Protein AF-A0A914M2Z8-F1 (afdb_monomer)

Structure (mmCIF, N/CA/C/O backbone):
data_AF-A0A914M2Z8-F1
#
_entry.id   AF-A0A914M2Z8-F1
#
loop_
_atom_site.group_PDB
_atom_site.id
_atom_site.type_symbol
_atom_site.label_atom_id
_atom_site.label_alt_id
_atom_site.label_comp_id
_atom_site.label_asym_id
_atom_site.label_entity_id
_atom_site.label_seq_id
_atom_site.pdbx_PDB_ins_code
_atom_site.Cartn_x
_atom_site.Cartn_y
_atom_site.Cartn_z
_atom_site.occupancy
_atom_site.B_iso_or_equiv
_atom_site.auth_seq_id
_atom_site.auth_comp_id
_atom_site.auth_asym_id
_atom_site.auth_atom_id
_atom_site.pdbx_PDB_model_num
ATOM 1 N N . MET A 1 1 ? -11.629 36.322 11.957 1.00 34.53 1 MET A N 1
ATOM 2 C CA . MET A 1 1 ? -11.377 34.926 12.366 1.00 34.53 1 MET A CA 1
ATOM 3 C C . MET A 1 1 ? -12.539 34.092 11.867 1.00 34.53 1 MET A C 1
ATOM 5 O O . MET A 1 1 ? -13.617 34.189 12.433 1.00 34.53 1 MET A O 1
ATOM 9 N N . LEU A 1 2 ? -12.360 33.371 10.762 1.00 30.42 2 LEU A N 1
ATOM 10 C CA . LEU A 1 2 ? -13.307 32.339 10.3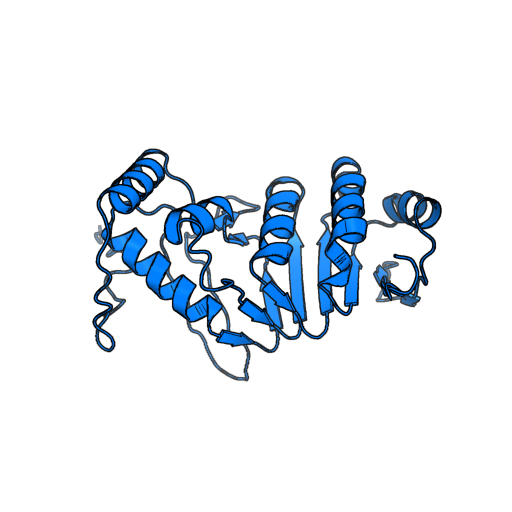40 1.00 30.42 2 LEU A CA 1
ATOM 11 C C . LEU A 1 2 ? -12.861 31.055 11.035 1.00 30.42 2 LEU A C 1
ATOM 13 O O . LEU A 1 2 ? -11.739 30.605 10.814 1.00 30.42 2 LEU A O 1
ATOM 17 N N . VAL A 1 3 ? -13.698 30.527 11.925 1.00 37.56 3 VAL A N 1
ATOM 18 C CA . VAL A 1 3 ? -13.522 29.183 12.480 1.00 37.56 3 VAL A CA 1
ATOM 19 C C . VAL A 1 3 ? -13.579 28.232 11.286 1.00 37.56 3 VAL A C 1
ATOM 21 O O . VAL A 1 3 ? -14.583 28.185 10.578 1.00 37.56 3 VAL A O 1
ATOM 24 N N . GLY A 1 4 ? -12.449 27.597 10.977 1.00 38.50 4 GLY A N 1
ATOM 25 C CA . GLY A 1 4 ? -12.308 26.741 9.808 1.00 38.50 4 GLY A CA 1
ATOM 26 C C . GLY A 1 4 ? -13.135 25.478 9.985 1.00 38.50 4 GLY A C 1
ATOM 27 O O . GLY A 1 4 ? -12.717 24.585 10.713 1.00 38.50 4 GLY A O 1
ATOM 28 N N . LEU A 1 5 ? -14.291 25.423 9.323 1.00 37.88 5 LEU A N 1
ATOM 29 C CA . LEU A 1 5 ? -15.071 24.197 9.156 1.00 37.88 5 LEU A CA 1
ATOM 30 C C . LEU A 1 5 ? -14.155 23.113 8.576 1.00 37.88 5 LEU A C 1
ATOM 32 O O . LEU A 1 5 ? -13.429 23.352 7.599 1.00 37.88 5 LEU A O 1
ATOM 36 N N . HIS A 1 6 ? -14.126 21.947 9.217 1.00 48.69 6 HIS A N 1
ATOM 37 C CA . HIS A 1 6 ? -13.235 20.875 8.802 1.00 48.69 6 HIS A CA 1
ATOM 38 C C . HIS A 1 6 ? -13.723 20.271 7.470 1.00 48.69 6 HIS A C 1
ATOM 40 O O . HIS A 1 6 ? -14.924 20.089 7.278 1.00 48.69 6 HIS A O 1
ATOM 46 N N . PRO A 1 7 ? -12.828 19.918 6.524 1.00 45.38 7 PRO A N 1
ATOM 47 C CA . PRO A 1 7 ? -13.226 19.537 5.164 1.00 45.38 7 PRO A CA 1
ATOM 48 C C . PRO A 1 7 ? -14.154 18.318 5.047 1.00 45.38 7 PRO A C 1
ATOM 50 O O . PRO A 1 7 ? -14.731 18.106 3.982 1.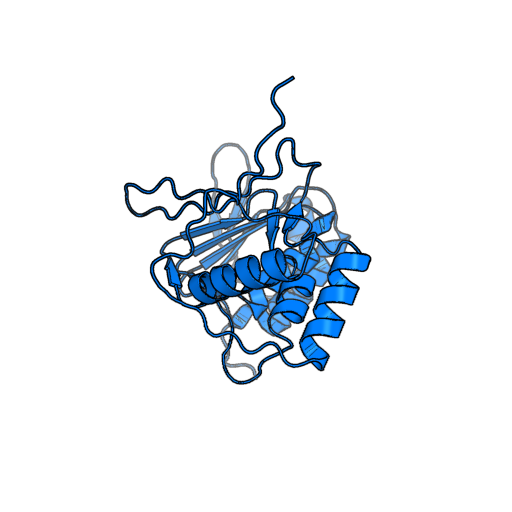00 45.38 7 PRO A O 1
ATOM 53 N N . TYR A 1 8 ? -14.270 17.517 6.107 1.00 51.12 8 TYR A N 1
ATOM 54 C CA . TYR A 1 8 ? -15.105 16.320 6.175 1.00 51.12 8 TYR A CA 1
ATOM 55 C C . TYR A 1 8 ? -16.565 16.593 6.555 1.00 51.12 8 TYR A C 1
ATOM 57 O O . TYR A 1 8 ? -17.398 15.716 6.358 1.00 51.12 8 TYR A O 1
ATOM 65 N N . GLU A 1 9 ? -16.906 17.795 7.031 1.00 48.59 9 GLU A N 1
ATOM 66 C CA . GLU A 1 9 ? -18.295 18.176 7.349 1.00 48.59 9 GLU A CA 1
ATOM 67 C C . GLU A 1 9 ? -19.198 18.242 6.103 1.00 48.59 9 GLU A C 1
ATOM 69 O O . GLU A 1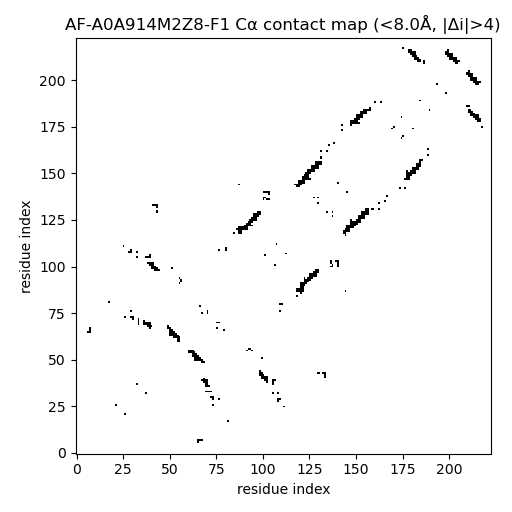 9 ? -20.416 18.253 6.221 1.00 48.59 9 GLU A O 1
ATOM 74 N N . PHE A 1 10 ? -18.605 18.235 4.904 1.00 47.59 10 PHE A N 1
ATOM 75 C CA . PHE A 1 10 ? -19.309 18.221 3.617 1.00 47.59 10 PHE A CA 1
ATOM 76 C C . PHE A 1 10 ? -19.427 16.823 2.994 1.00 47.59 10 PHE A C 1
ATOM 78 O O . PHE A 1 10 ? -19.923 16.690 1.876 1.00 47.59 10 PHE A O 1
ATOM 85 N N . ILE A 1 11 ? -18.926 15.778 3.661 1.00 50.44 11 ILE A N 1
ATOM 86 C CA . ILE A 1 11 ? -19.122 14.402 3.203 1.00 50.44 11 ILE A CA 1
ATOM 87 C C . ILE A 1 11 ? -20.475 13.954 3.748 1.00 50.44 11 ILE A C 1
ATOM 89 O O . ILE A 1 11 ? -20.545 13.390 4.835 1.00 50.44 11 ILE A O 1
ATOM 93 N N . GLU A 1 12 ? -21.545 14.219 3.000 1.00 45.88 12 GLU A N 1
ATOM 94 C CA . GLU A 1 12 ? -22.848 13.605 3.250 1.00 45.88 12 GLU A CA 1
ATOM 95 C C . GLU A 1 12 ? -22.706 12.081 3.087 1.00 45.88 12 GLU A C 1
ATOM 97 O O . GLU A 1 12 ? -22.434 11.599 1.982 1.00 45.88 12 GLU A O 1
ATOM 102 N N . PRO A 1 13 ? -22.901 11.272 4.145 1.00 50.72 13 PRO A N 1
ATOM 103 C CA . PRO A 1 13 ? -22.935 9.812 4.026 1.00 50.72 13 PRO A CA 1
ATOM 104 C C . PRO A 1 13 ? -24.183 9.304 3.265 1.00 50.72 13 PRO A C 1
ATOM 106 O O . PRO A 1 13 ? -24.445 8.102 3.231 1.00 50.72 13 PRO A O 1
ATOM 109 N N . GLU A 1 14 ? -24.971 10.201 2.661 1.00 43.81 14 GLU A N 1
ATOM 110 C CA . GLU A 1 14 ? -26.402 10.067 2.355 1.00 43.81 14 GLU A CA 1
ATOM 111 C C . GLU A 1 14 ? -26.789 9.146 1.179 1.00 43.81 14 GLU A C 1
ATOM 113 O O . GLU A 1 14 ? -27.829 9.325 0.559 1.00 43.81 14 GLU A O 1
ATOM 118 N N . SER A 1 15 ? -26.041 8.088 0.863 1.00 43.62 15 SER A N 1
ATOM 119 C CA . SER A 1 15 ? -26.586 7.057 -0.056 1.00 43.62 15 SER A CA 1
ATOM 120 C C . SER A 1 15 ? -26.280 5.611 0.304 1.00 43.62 15 SER A C 1
ATOM 122 O O . SER A 1 15 ? -26.678 4.696 -0.413 1.00 43.62 15 SER A O 1
ATOM 124 N N . GLY A 1 16 ? -25.645 5.372 1.447 1.00 46.12 16 GLY A N 1
ATOM 125 C CA . GLY A 1 16 ? -25.500 4.027 1.978 1.00 46.12 16 GLY A CA 1
ATOM 126 C C . GLY A 1 16 ? -25.293 4.117 3.470 1.00 46.12 16 GLY A C 1
ATOM 127 O O . GLY A 1 16 ? -24.219 4.511 3.916 1.00 46.12 16 GLY A O 1
ATOM 128 N N . ILE A 1 17 ? -26.322 3.768 4.237 1.00 47.91 17 ILE A N 1
ATOM 129 C CA . ILE A 1 17 ? -26.176 3.497 5.663 1.00 47.91 17 ILE A CA 1
ATOM 130 C C . ILE A 1 17 ? -25.244 2.284 5.744 1.00 47.91 17 ILE A C 1
ATOM 132 O O . ILE A 1 17 ? -25.671 1.145 5.575 1.00 47.91 17 ILE A O 1
ATOM 136 N N . PHE A 1 18 ? -23.943 2.528 5.900 1.00 57.28 18 PHE A N 1
ATOM 137 C CA . PHE A 1 18 ? -22.999 1.476 6.238 1.00 57.28 18 PHE A CA 1
ATOM 138 C C . PHE A 1 18 ? -23.297 1.088 7.684 1.00 57.28 18 PHE A C 1
ATOM 140 O O . PHE A 1 18 ? -22.791 1.708 8.618 1.00 57.28 18 PHE A O 1
ATOM 147 N N . GLU A 1 19 ? -24.159 0.089 7.877 1.00 58.38 19 GLU A N 1
ATOM 148 C CA . GLU A 1 19 ? -24.357 -0.554 9.177 1.00 58.38 19 GLU A CA 1
ATOM 149 C C . GLU A 1 19 ? -23.113 -1.383 9.514 1.00 58.38 19 GLU A C 1
ATOM 151 O O . GLU A 1 19 ? -23.075 -2.607 9.407 1.00 58.38 19 GLU A O 1
ATOM 156 N N . PHE A 1 20 ? -22.039 -0.691 9.883 1.00 68.00 20 PHE A N 1
ATOM 157 C CA . PHE A 1 20 ? -20.819 -1.317 10.350 1.00 68.00 20 PHE A CA 1
ATOM 158 C C . PHE A 1 20 ? -20.909 -1.535 11.862 1.00 68.00 20 PHE A C 1
ATOM 160 O O . PHE A 1 20 ? -20.735 -0.607 12.655 1.00 68.00 20 PHE A O 1
ATOM 167 N N . THR A 1 21 ? -21.181 -2.774 12.275 1.00 76.25 21 THR A N 1
ATOM 168 C CA . THR A 1 21 ? -21.167 -3.135 13.699 1.00 76.25 21 THR A CA 1
ATOM 169 C C . THR A 1 21 ? -19.725 -3.312 14.166 1.00 76.25 21 THR A C 1
ATOM 171 O O . THR A 1 21 ? -19.095 -4.346 13.945 1.00 76.25 21 THR A O 1
ATOM 174 N N . LEU A 1 22 ? -19.188 -2.280 14.813 1.00 80.44 22 LEU A N 1
ATOM 175 C CA . LEU A 1 22 ? -17.839 -2.284 15.371 1.00 80.44 22 LEU A CA 1
ATOM 176 C C . LEU A 1 22 ? -17.803 -3.122 16.661 1.00 80.44 22 LEU A C 1
ATOM 178 O O . LEU A 1 22 ? -18.294 -2.690 17.702 1.00 80.44 22 LEU A O 1
ATOM 182 N N . VAL A 1 23 ? -17.198 -4.310 16.599 1.00 87.75 23 VAL A N 1
ATOM 183 C CA . VAL A 1 23 ? -16.963 -5.168 17.776 1.00 87.75 23 VAL A CA 1
ATOM 184 C C . VAL A 1 23 ? -15.975 -4.490 18.738 1.00 87.75 23 VAL A C 1
ATOM 186 O O . VAL A 1 23 ? -15.006 -3.867 18.296 1.00 87.75 23 VAL A O 1
ATOM 189 N N . ASP A 1 24 ? -16.168 -4.655 20.051 1.00 88.38 24 ASP A N 1
ATOM 190 C CA . ASP A 1 24 ? -15.366 -3.993 21.099 1.00 88.38 24 ASP A CA 1
ATOM 191 C C . ASP A 1 24 ? -13.850 -4.173 20.931 1.00 88.38 24 ASP A C 1
ATOM 193 O O . ASP A 1 24 ? -13.075 -3.240 21.144 1.00 88.38 24 ASP A O 1
ATOM 197 N N . GLN A 1 25 ? -13.406 -5.356 20.494 1.00 88.69 25 GLN A N 1
ATOM 198 C CA . GLN A 1 25 ? -11.987 -5.619 20.237 1.00 88.69 25 GLN A CA 1
ATOM 199 C C . GLN A 1 25 ? -11.409 -4.696 19.155 1.00 88.69 25 GLN A C 1
ATOM 201 O O . GLN A 1 25 ? -10.319 -4.148 19.331 1.00 88.69 25 GLN A O 1
ATOM 206 N N . LEU A 1 26 ? -12.142 -4.489 18.058 1.00 90.50 26 LEU A N 1
ATOM 207 C CA . LEU A 1 26 ? -11.719 -3.618 16.964 1.00 90.50 26 LEU A CA 1
ATOM 208 C C . LEU A 1 26 ? -11.787 -2.144 17.376 1.00 90.50 26 LEU A C 1
ATOM 210 O O . LEU A 1 26 ? -10.865 -1.381 17.094 1.00 90.50 26 LEU A O 1
ATOM 214 N N . LYS A 1 27 ? -12.824 -1.766 18.134 1.00 93.19 27 LYS A N 1
ATOM 215 C CA . LYS A 1 27 ? -12.960 -0.422 18.708 1.00 93.19 27 LYS A CA 1
ATOM 216 C C . LYS A 1 27 ? -11.756 -0.041 19.566 1.00 93.19 27 LYS A C 1
ATOM 218 O O . LYS A 1 27 ? -11.220 1.052 19.410 1.00 93.19 27 LYS A O 1
ATOM 223 N N . ASN A 1 28 ? -11.291 -0.955 20.418 1.00 95.06 28 ASN A N 1
ATOM 224 C CA . ASN A 1 28 ? -10.123 -0.731 21.269 1.00 95.06 28 ASN A CA 1
ATOM 225 C C . ASN A 1 28 ? -8.829 -0.578 20.454 1.00 95.06 28 ASN A C 1
ATOM 227 O O . ASN A 1 28 ? -8.011 0.287 20.765 1.00 95.06 28 ASN A O 1
ATOM 231 N N . LYS A 1 29 ? -8.649 -1.367 19.383 1.00 95.00 29 LYS A N 1
ATOM 232 C CA . LYS A 1 29 ? -7.503 -1.219 18.464 1.00 95.00 29 LYS A CA 1
ATOM 233 C C . LYS A 1 29 ? -7.514 0.138 17.763 1.00 95.00 29 LYS A C 1
ATOM 235 O O . LYS A 1 29 ? -6.473 0.783 17.670 1.00 95.00 29 LYS A O 1
ATOM 240 N N . TRP A 1 30 ? -8.682 0.579 17.299 1.00 96.06 30 TRP A N 1
ATOM 241 C CA . TRP A 1 30 ? -8.832 1.878 16.646 1.00 96.06 30 TRP A CA 1
ATOM 242 C C . TRP A 1 30 ? -8.572 3.026 17.610 1.00 96.06 30 TRP A C 1
ATOM 244 O O . TRP A 1 30 ? -7.846 3.950 17.256 1.00 96.06 30 TRP A O 1
ATOM 254 N N . GLN A 1 31 ? -9.087 2.939 18.838 1.00 97.25 31 GLN A N 1
ATOM 255 C CA . GLN A 1 31 ? -8.806 3.935 19.867 1.00 97.25 31 GLN A CA 1
ATOM 256 C C . GLN A 1 31 ? -7.303 4.021 20.158 1.00 97.25 31 GLN A C 1
ATOM 258 O O . GLN A 1 31 ? -6.738 5.107 20.122 1.00 97.25 31 GLN A O 1
ATOM 263 N N . ALA A 1 32 ? -6.625 2.882 20.318 1.00 97.75 32 ALA A N 1
ATOM 264 C CA . ALA A 1 32 ? -5.180 2.861 20.535 1.00 97.75 32 ALA A CA 1
ATOM 265 C C . ALA A 1 32 ? -4.379 3.459 19.360 1.00 97.75 32 ALA A C 1
ATOM 267 O O . ALA A 1 32 ? -3.315 4.040 19.572 1.00 97.75 32 ALA A O 1
ATOM 268 N N . ALA A 1 33 ? -4.862 3.317 18.122 1.00 97.44 33 ALA A N 1
ATOM 269 C CA . ALA A 1 33 ? -4.242 3.920 16.943 1.00 97.44 33 ALA A CA 1
ATOM 270 C C . ALA A 1 33 ? -4.428 5.445 16.893 1.00 97.44 33 ALA A C 1
ATOM 272 O O . ALA A 1 33 ? -3.478 6.159 16.568 1.00 97.44 33 ALA A O 1
ATOM 273 N N . ILE A 1 34 ? -5.622 5.928 17.257 1.00 97.69 34 ILE A N 1
ATOM 274 C CA . ILE A 1 34 ? -5.933 7.358 17.409 1.00 97.69 34 ILE A CA 1
ATOM 275 C C . ILE A 1 34 ? -5.041 7.974 18.492 1.00 97.69 34 ILE A C 1
ATOM 277 O O . ILE A 1 34 ? -4.380 8.978 18.241 1.00 97.69 34 ILE A O 1
ATOM 281 N N . ASP A 1 35 ? -4.945 7.334 19.660 1.00 98.00 35 ASP A N 1
ATOM 282 C CA . ASP A 1 35 ? -4.137 7.822 20.785 1.00 98.00 35 ASP A CA 1
ATOM 283 C C . ASP A 1 35 ? -2.645 7.916 20.417 1.00 98.00 35 ASP A C 1
ATOM 285 O O . ASP A 1 35 ? -1.937 8.823 20.852 1.00 98.00 35 ASP A O 1
ATOM 289 N N . LYS A 1 36 ? -2.166 7.004 19.560 1.00 98.25 36 LYS A N 1
ATOM 290 C CA . LYS A 1 36 ? -0.803 7.015 19.001 1.00 98.25 36 LYS A CA 1
ATOM 291 C C . LYS A 1 36 ? -0.629 7.945 17.799 1.00 98.25 36 LYS A C 1
ATOM 293 O O . LYS A 1 36 ? 0.488 8.068 17.303 1.00 98.25 36 LYS A O 1
ATOM 298 N N . SER A 1 37 ? -1.703 8.577 17.321 1.00 96.88 37 SER A N 1
ATOM 299 C CA . SER A 1 37 ? -1.711 9.421 16.122 1.00 96.88 37 SER A CA 1
ATOM 300 C C . SER A 1 37 ? -1.122 8.720 14.890 1.00 96.88 37 SER A C 1
ATOM 302 O O . SER A 1 37 ? -0.356 9.317 14.132 1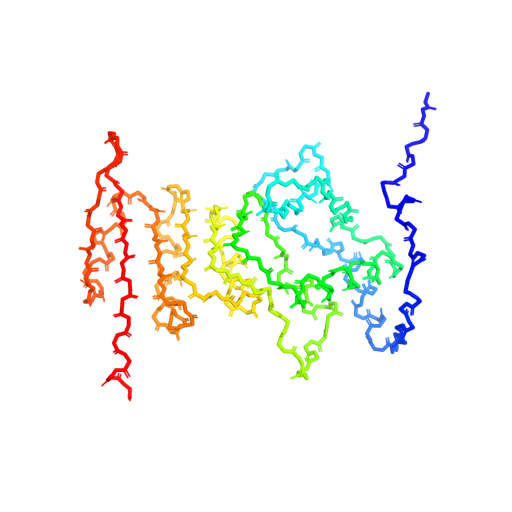.00 96.88 37 SER A O 1
ATOM 304 N N . ILE A 1 38 ? -1.449 7.436 14.691 1.00 96.62 38 ILE A N 1
ATOM 305 C CA . ILE A 1 38 ? -0.972 6.686 13.520 1.00 96.62 38 ILE A CA 1
ATOM 306 C C . ILE A 1 38 ? -1.538 7.356 12.257 1.00 96.62 38 ILE A C 1
ATOM 308 O O . ILE A 1 38 ? -2.753 7.542 12.167 1.00 96.62 38 ILE A O 1
ATOM 312 N N . PRO A 1 39 ? -0.701 7.725 11.271 1.00 95.00 39 PRO A N 1
ATOM 313 C CA . PRO A 1 39 ? -1.180 8.417 10.085 1.00 95.00 39 PRO A CA 1
ATOM 314 C C . PRO A 1 39 ? -1.792 7.442 9.073 1.00 95.00 39 PRO A C 1
ATOM 316 O O . PRO A 1 39 ? -1.305 6.321 8.897 1.00 95.00 39 PRO A O 1
ATOM 319 N N . LEU A 1 40 ? -2.819 7.894 8.354 1.00 93.88 40 LEU A N 1
ATOM 320 C CA . LEU A 1 40 ? -3.413 7.216 7.203 1.00 93.88 40 LEU A CA 1
ATOM 321 C C . LEU A 1 40 ? -2.460 7.189 6.010 1.00 93.88 40 LEU A C 1
ATOM 323 O O . LEU A 1 40 ? -2.420 6.209 5.266 1.00 93.88 40 LEU A O 1
ATOM 327 N N . PHE A 1 41 ? -1.672 8.246 5.844 1.00 91.69 41 PHE A N 1
ATOM 328 C CA . PHE A 1 41 ? -0.749 8.414 4.741 1.00 91.69 41 PHE A CA 1
ATOM 329 C C . PHE A 1 41 ? 0.660 8.716 5.233 1.00 91.69 41 PHE A C 1
ATOM 331 O O . PHE A 1 41 ? 0.891 9.513 6.142 1.00 91.69 41 PHE A O 1
ATOM 338 N N . LEU A 1 42 ? 1.629 8.090 4.579 1.00 91.75 42 LEU A N 1
ATOM 339 C CA . LEU A 1 42 ? 3.043 8.347 4.797 1.00 91.75 42 LEU A CA 1
ATOM 340 C C . LEU A 1 42 ? 3.521 9.324 3.734 1.00 91.75 42 LEU A C 1
ATOM 342 O O . LEU A 1 42 ? 3.383 9.051 2.542 1.00 91.75 42 LEU A O 1
ATOM 346 N N . HIS A 1 43 ? 4.083 10.448 4.168 1.00 87.50 43 HIS A N 1
ATOM 347 C CA . HIS A 1 43 ? 4.522 11.520 3.283 1.00 87.50 43 HIS A CA 1
ATOM 348 C C . HIS A 1 43 ? 6.044 11.573 3.153 1.00 87.50 43 HIS A C 1
ATOM 350 O O . HIS A 1 43 ? 6.784 11.308 4.099 1.00 87.50 43 HIS A O 1
ATOM 356 N N . TYR A 1 44 ? 6.508 11.978 1.972 1.00 78.50 44 TYR A N 1
ATOM 357 C CA . TYR A 1 44 ? 7.916 12.288 1.730 1.00 78.50 44 TYR A CA 1
ATOM 358 C C . TYR A 1 44 ? 8.330 13.626 2.374 1.00 78.50 44 TYR A C 1
ATOM 360 O O . TYR A 1 44 ? 9.383 13.714 3.010 1.00 78.50 44 TYR A O 1
ATOM 368 N N . PHE A 1 45 ? 7.490 14.650 2.227 1.00 76.69 45 PHE A N 1
ATOM 369 C CA . PHE A 1 45 ? 7.699 15.994 2.765 1.00 76.69 45 PHE A CA 1
ATOM 370 C C . PHE A 1 45 ? 6.594 16.348 3.751 1.00 76.69 45 PHE A C 1
ATOM 372 O O . PHE A 1 45 ? 5.514 15.757 3.691 1.00 76.69 45 PHE A O 1
ATOM 379 N N . GLU A 1 46 ? 6.848 17.328 4.618 1.00 71.25 46 GLU A N 1
ATOM 380 C CA . GLU A 1 46 ? 5.778 17.942 5.401 1.00 71.25 46 GLU A CA 1
ATOM 381 C C . GLU A 1 46 ? 4.695 18.438 4.430 1.00 71.25 46 GLU A C 1
ATOM 383 O O . GLU A 1 46 ? 5.003 19.179 3.491 1.00 71.25 46 GLU A O 1
ATOM 388 N N . PRO A 1 47 ? 3.451 17.950 4.551 1.00 64.56 47 PRO A N 1
ATOM 389 C CA . PRO A 1 47 ? 2.407 18.340 3.628 1.00 64.56 47 PRO A CA 1
ATOM 390 C C . PRO A 1 47 ? 2.058 19.810 3.871 1.00 64.56 47 PRO A C 1
ATOM 392 O O . PRO A 1 47 ? 1.584 20.162 4.945 1.00 64.56 47 PRO A O 1
ATOM 395 N N . ASP A 1 48 ? 2.204 20.657 2.847 1.00 60.75 48 ASP A N 1
ATOM 396 C CA . ASP A 1 48 ? 1.746 22.054 2.913 1.00 60.75 48 ASP A CA 1
ATOM 397 C C . ASP A 1 48 ? 0.231 22.149 3.197 1.00 60.75 48 ASP A C 1
ATOM 399 O O . ASP A 1 48 ? -0.254 23.182 3.663 1.00 60.75 48 ASP A O 1
ATOM 403 N N . ARG A 1 49 ? -0.533 21.082 2.889 1.00 56.88 49 ARG A N 1
ATOM 404 C CA . ARG A 1 49 ? -1.970 20.907 3.173 1.00 56.88 49 ARG A CA 1
ATOM 405 C C . ARG A 1 49 ? -2.314 19.419 3.337 1.00 56.88 49 ARG A C 1
ATOM 407 O O . ARG A 1 49 ? -1.893 18.605 2.521 1.00 56.88 49 ARG A O 1
ATOM 414 N N . GLU A 1 50 ? -3.145 19.079 4.324 1.00 54.50 50 GLU A N 1
ATOM 415 C CA . GLU A 1 50 ? -3.601 17.712 4.676 1.00 54.50 50 GLU A CA 1
ATOM 416 C C . GLU A 1 50 ? -4.567 17.064 3.658 1.00 54.50 50 GLU A C 1
ATOM 418 O O . GLU A 1 50 ? -5.403 16.237 4.014 1.00 54.50 50 GLU A O 1
ATOM 423 N N . VAL A 1 51 ? -4.517 17.452 2.383 1.00 53.75 51 VAL A N 1
ATOM 424 C CA . VAL A 1 51 ? -5.470 16.970 1.380 1.00 53.75 51 VAL A CA 1
ATOM 425 C C . VAL A 1 51 ? -4.764 16.042 0.406 1.00 53.75 51 VAL A C 1
ATOM 427 O O . VAL A 1 51 ? -3.974 16.490 -0.424 1.00 53.75 51 VAL A O 1
ATOM 430 N N . ILE A 1 52 ? -5.081 14.749 0.480 1.00 56.44 52 ILE A N 1
ATOM 431 C CA . ILE A 1 52 ? -4.642 13.771 -0.515 1.00 56.44 52 ILE A CA 1
ATOM 432 C C . ILE A 1 52 ? -5.719 13.604 -1.577 1.00 56.44 52 ILE A C 1
ATOM 434 O O . ILE A 1 52 ? -6.855 13.239 -1.307 1.00 56.44 52 ILE A O 1
ATOM 438 N N . CYS A 1 53 ? -5.354 13.893 -2.822 1.00 54.59 53 CYS A N 1
ATOM 439 C CA . CYS A 1 53 ? -6.252 13.782 -3.961 1.00 54.59 53 CYS A CA 1
ATOM 440 C C . CYS A 1 53 ? -6.063 12.418 -4.632 1.00 54.59 53 CYS A C 1
ATOM 442 O O . CYS A 1 53 ? -5.005 12.159 -5.203 1.00 54.59 53 CYS A O 1
ATOM 444 N N . ILE A 1 54 ? -7.096 11.571 -4.632 1.00 57.75 54 ILE A N 1
ATOM 445 C CA . ILE A 1 54 ? -7.143 10.396 -5.512 1.00 57.75 54 ILE A CA 1
ATOM 446 C C . ILE A 1 54 ? -7.772 10.832 -6.836 1.00 57.75 54 ILE A C 1
ATOM 448 O O . ILE A 1 54 ? -8.989 10.912 -6.963 1.00 57.75 54 ILE A O 1
ATOM 452 N N . ALA A 1 55 ? -6.938 11.145 -7.826 1.00 57.12 55 ALA A N 1
ATOM 453 C CA . ALA A 1 55 ? -7.416 11.484 -9.161 1.00 57.12 55 ALA A CA 1
ATOM 454 C C . ALA A 1 55 ? -7.676 10.206 -9.973 1.00 57.12 55 ALA A C 1
ATOM 456 O O . ALA A 1 55 ? -6.745 9.477 -10.315 1.00 57.12 55 ALA A O 1
ATOM 457 N N . ILE A 1 56 ? -8.941 9.946 -10.307 1.00 55.75 56 ILE A N 1
ATOM 458 C CA . ILE A 1 56 ? -9.337 8.845 -11.191 1.00 55.75 56 ILE A CA 1
ATOM 459 C C . ILE A 1 56 ? -9.380 9.388 -12.620 1.00 55.75 56 ILE A C 1
ATOM 461 O O . ILE A 1 56 ? -10.301 10.110 -12.998 1.00 55.75 56 ILE A O 1
ATOM 465 N N . VAL A 1 57 ? -8.366 9.072 -13.426 1.00 50.62 57 VAL A N 1
ATOM 466 C CA . VAL A 1 57 ? -8.258 9.604 -14.791 1.00 50.62 57 VAL A CA 1
ATOM 467 C C . VAL A 1 57 ? -8.947 8.669 -15.785 1.00 50.62 57 VAL A C 1
ATOM 469 O O . VAL A 1 57 ? -8.350 7.705 -16.250 1.00 50.62 57 VAL A O 1
ATOM 472 N N . ASN A 1 58 ? -10.190 9.006 -16.136 1.00 44.47 58 ASN A N 1
ATOM 473 C CA . ASN A 1 58 ? -10.912 8.542 -17.331 1.00 44.47 58 ASN A CA 1
ATOM 474 C C . ASN A 1 58 ? -11.548 9.752 -18.046 1.00 44.47 58 ASN A C 1
ATOM 476 O O . ASN A 1 58 ? -12.757 9.835 -18.241 1.00 44.47 58 ASN A O 1
ATOM 480 N N . GLY A 1 59 ? -10.726 10.743 -18.395 1.00 45.44 59 GLY A N 1
ATOM 481 C CA . GLY A 1 59 ? -11.149 11.904 -19.184 1.00 45.44 59 GLY A CA 1
ATOM 482 C C . GLY A 1 59 ? -11.666 13.091 -18.373 1.00 45.44 59 GLY A C 1
ATOM 483 O O . GLY A 1 59 ? -11.219 14.195 -18.645 1.00 45.44 59 GLY A O 1
ATOM 484 N N . ILE A 1 60 ? -12.521 12.916 -17.361 1.00 45.47 60 ILE A N 1
ATOM 485 C CA . ILE A 1 60 ? -12.910 13.995 -16.429 1.00 45.47 60 ILE A CA 1
ATOM 486 C C . ILE A 1 60 ? -13.302 13.372 -15.082 1.00 45.47 60 ILE A C 1
ATOM 488 O O . ILE A 1 60 ? -14.322 12.696 -15.018 1.00 45.47 60 ILE A O 1
ATOM 492 N N . CYS A 1 61 ? -12.533 13.609 -14.009 1.00 46.69 61 CYS A N 1
ATOM 493 C CA . CYS A 1 61 ? -13.070 13.596 -12.639 1.00 46.69 61 CYS A CA 1
ATOM 494 C C . CYS A 1 61 ? -12.097 14.219 -11.618 1.00 46.69 61 CYS A C 1
ATOM 496 O O . CYS A 1 61 ? -10.980 13.740 -11.433 1.00 46.69 61 CYS A O 1
ATOM 498 N N . ASN A 1 62 ? -12.567 15.262 -10.922 1.00 45.78 62 ASN A N 1
ATOM 499 C CA . ASN A 1 62 ? -11.873 16.018 -9.867 1.00 45.78 62 ASN A CA 1
ATOM 500 C C . ASN A 1 62 ? -12.330 15.586 -8.459 1.00 45.78 62 ASN A C 1
ATOM 502 O O . ASN A 1 62 ? -12.599 16.429 -7.602 1.00 45.78 62 ASN A O 1
ATOM 506 N N . SER A 1 63 ? -12.491 14.287 -8.209 1.00 51.38 63 SER A N 1
ATOM 507 C CA . SER A 1 63 ? -12.943 13.831 -6.891 1.00 51.38 63 SER A CA 1
ATOM 508 C C . SER A 1 63 ? -11.768 13.830 -5.916 1.00 51.38 63 SER A C 1
ATOM 510 O O . SER A 1 63 ? -10.935 12.932 -5.910 1.00 51.38 63 SER A O 1
ATOM 512 N N . ILE A 1 64 ? -11.679 14.876 -5.099 1.00 60.22 64 ILE A N 1
ATOM 513 C CA . ILE A 1 64 ? -10.677 14.994 -4.043 1.00 60.22 64 ILE A CA 1
ATOM 514 C C . ILE A 1 64 ? -11.213 14.278 -2.802 1.00 60.22 64 ILE A C 1
ATOM 516 O O . ILE A 1 64 ? -12.107 14.787 -2.126 1.00 60.22 64 ILE A O 1
ATOM 520 N N . LEU A 1 65 ? -10.659 13.106 -2.492 1.00 68.44 65 LEU A N 1
ATOM 521 C CA . LEU A 1 65 ? -10.933 12.398 -1.243 1.00 68.44 65 LEU A CA 1
ATOM 522 C C . LEU A 1 65 ? -10.244 13.097 -0.071 1.00 68.44 65 LEU A C 1
ATOM 524 O O . LEU A 1 65 ? -9.101 12.814 0.263 1.00 68.44 65 LEU A O 1
ATOM 528 N N . LYS A 1 66 ? -10.951 14.024 0.574 1.00 76.88 66 LYS A N 1
ATOM 529 C CA . LYS A 1 66 ? -10.444 14.737 1.753 1.00 76.88 66 LYS A CA 1
ATOM 530 C C . LYS A 1 66 ? -10.564 13.863 3.004 1.00 76.88 66 LYS A C 1
ATOM 532 O O . LYS A 1 66 ? -11.440 14.083 3.834 1.00 76.88 66 LYS A O 1
ATOM 537 N N . LEU A 1 67 ? -9.706 12.853 3.111 1.00 84.44 67 LEU A N 1
ATOM 538 C CA . LEU A 1 67 ? -9.584 12.040 4.320 1.00 84.44 67 LEU A CA 1
ATOM 539 C C . LEU A 1 67 ? -8.608 12.704 5.301 1.00 84.44 67 LEU A C 1
ATOM 541 O O . LEU A 1 67 ? -7.566 13.191 4.856 1.00 84.44 67 LEU A O 1
ATOM 545 N N . PRO A 1 68 ? -8.908 12.725 6.613 1.00 88.44 68 PRO A N 1
ATOM 546 C CA . PRO A 1 68 ? -7.959 13.219 7.600 1.00 88.44 68 PRO A CA 1
ATOM 547 C C . PRO A 1 68 ? -6.738 12.298 7.633 1.00 88.44 68 PRO A C 1
ATOM 549 O O . PRO A 1 68 ? -6.873 11.073 7.635 1.00 88.44 68 PRO A O 1
ATOM 552 N N . ASN A 1 69 ? -5.537 12.882 7.655 1.00 90.31 69 ASN A N 1
ATOM 553 C CA . ASN A 1 69 ? -4.325 12.073 7.751 1.00 90.31 69 ASN A CA 1
ATOM 554 C C . ASN A 1 69 ? -4.174 11.460 9.148 1.00 90.31 69 ASN A C 1
ATOM 556 O O . ASN A 1 69 ? -3.810 10.299 9.268 1.00 90.31 69 ASN A O 1
ATOM 560 N N . ILE A 1 70 ? -4.476 12.220 10.201 1.00 93.31 70 ILE A N 1
ATOM 561 C CA . ILE A 1 70 ? -4.475 11.724 11.579 1.00 93.31 70 ILE A CA 1
ATOM 562 C C . ILE A 1 70 ? -5.930 11.694 12.054 1.00 93.31 70 ILE A C 1
ATOM 564 O O . ILE A 1 70 ? -6.490 12.764 12.311 1.00 93.31 70 ILE A O 1
ATOM 568 N N . PRO A 1 71 ? -6.563 10.510 12.136 1.00 94.50 71 PRO A N 1
ATOM 569 C CA . PRO A 1 71 ? -7.929 10.400 12.621 1.00 94.50 71 PRO A CA 1
ATOM 570 C C . PRO A 1 71 ? -7.996 10.792 14.099 1.00 94.50 71 PRO A C 1
ATOM 572 O O . PRO A 1 71 ? -7.189 10.343 14.911 1.00 94.50 71 PRO A O 1
ATOM 575 N N . LYS A 1 72 ? -8.976 11.620 14.457 1.00 95.75 72 LYS A N 1
ATOM 576 C CA . LYS A 1 72 ? -9.145 12.171 15.812 1.00 95.75 72 LYS A CA 1
ATOM 577 C C . LYS A 1 72 ? -10.143 11.397 16.663 1.00 95.75 72 LYS A C 1
ATOM 579 O O . LYS A 1 72 ? -10.193 11.577 17.876 1.00 95.75 72 LYS A O 1
ATOM 584 N N . ASN A 1 73 ? -11.001 10.601 16.036 1.00 95.56 73 ASN A N 1
ATOM 585 C CA . ASN A 1 73 ? -12.076 9.881 16.708 1.00 95.56 73 ASN A CA 1
ATOM 586 C C . ASN A 1 73 ? -12.532 8.664 15.887 1.00 95.56 73 ASN A C 1
ATOM 588 O O . ASN A 1 73 ? -12.175 8.495 14.721 1.00 95.56 73 ASN A O 1
ATOM 592 N N . ILE A 1 74 ? -13.349 7.816 16.514 1.00 94.62 74 ILE A N 1
ATOM 593 C CA . ILE A 1 74 ? -13.874 6.589 15.902 1.00 94.62 74 ILE A CA 1
ATOM 594 C C . ILE A 1 74 ? -14.722 6.877 14.655 1.00 94.62 74 ILE A C 1
ATOM 596 O O . ILE A 1 74 ? -14.660 6.105 13.704 1.00 94.62 74 ILE A O 1
ATOM 600 N N . ASN A 1 75 ? -15.465 7.987 14.605 1.00 92.06 75 ASN A N 1
ATOM 601 C CA . ASN A 1 75 ? -16.279 8.317 13.430 1.00 92.06 75 ASN A CA 1
ATOM 602 C C . ASN A 1 75 ? -15.396 8.598 12.207 1.00 92.06 75 ASN A C 1
ATOM 604 O O . ASN A 1 75 ? -15.681 8.095 11.122 1.00 92.06 75 ASN A O 1
ATOM 608 N N . GLU A 1 76 ? -14.291 9.330 12.378 1.00 92.56 76 GLU A N 1
ATOM 609 C CA . GLU A 1 76 ? -13.309 9.531 11.306 1.00 92.56 76 GLU A CA 1
ATOM 610 C C . GLU A 1 76 ? -12.698 8.194 10.847 1.00 92.56 76 GLU A C 1
ATOM 612 O O . GLU A 1 76 ? -12.574 7.968 9.644 1.00 92.56 76 GLU A O 1
ATOM 617 N N . MET A 1 77 ? -12.407 7.263 11.766 1.00 94.38 77 MET A N 1
ATOM 618 C CA . MET A 1 77 ? -11.942 5.911 11.411 1.00 94.38 77 MET A CA 1
ATOM 619 C C . MET A 1 77 ? -12.974 5.123 10.589 1.00 94.38 77 MET A C 1
ATOM 621 O O . MET A 1 77 ? -12.603 4.477 9.609 1.00 94.38 77 MET A O 1
ATOM 625 N N . ILE A 1 78 ? -14.267 5.202 10.938 1.00 91.31 78 ILE A N 1
ATOM 626 C CA . ILE A 1 78 ? -15.356 4.577 10.165 1.00 91.31 78 ILE A CA 1
ATOM 627 C C . ILE A 1 78 ? -15.393 5.156 8.748 1.00 91.31 78 ILE A C 1
ATOM 629 O O . ILE A 1 78 ? -15.438 4.396 7.780 1.00 91.31 78 ILE A O 1
ATOM 633 N N . ILE A 1 79 ? -15.331 6.487 8.618 1.00 89.12 79 ILE A N 1
ATOM 634 C CA . ILE A 1 79 ? -15.322 7.168 7.316 1.00 89.12 79 ILE A CA 1
ATOM 635 C C . ILE A 1 79 ? -14.136 6.681 6.478 1.00 89.12 79 ILE A C 1
ATOM 637 O O . ILE A 1 79 ? -14.324 6.281 5.327 1.00 89.12 79 ILE A O 1
ATOM 641 N N . ILE A 1 80 ? -12.928 6.665 7.051 1.00 91.56 80 ILE A N 1
ATOM 642 C CA . ILE A 1 80 ? -11.723 6.187 6.364 1.00 91.56 80 ILE A CA 1
ATOM 643 C C . ILE A 1 80 ? -11.898 4.732 5.918 1.00 91.56 80 ILE A C 1
ATOM 645 O O . ILE A 1 80 ? -11.664 4.436 4.746 1.00 91.56 80 ILE A O 1
ATOM 649 N N . ARG A 1 81 ? -12.338 3.831 6.811 1.00 91.88 81 ARG A N 1
ATOM 650 C CA . ARG A 1 81 ? -12.565 2.416 6.476 1.00 91.88 81 ARG A CA 1
ATOM 651 C C . ARG A 1 81 ? -13.527 2.272 5.302 1.00 91.88 81 ARG A C 1
ATOM 653 O O . ARG A 1 81 ? -13.185 1.592 4.341 1.00 91.88 81 ARG A O 1
ATOM 660 N N . CYS A 1 82 ? -14.682 2.937 5.348 1.00 87.62 82 CYS A N 1
ATOM 661 C CA . CYS A 1 82 ? -15.693 2.855 4.289 1.00 87.62 82 CYS A CA 1
ATOM 662 C C . CYS A 1 82 ? -15.136 3.320 2.936 1.00 87.62 82 CYS A C 1
ATOM 664 O O . CYS A 1 82 ? -15.400 2.713 1.898 1.00 87.62 82 CYS A O 1
ATOM 666 N N . TRP A 1 83 ? -14.342 4.393 2.930 1.00 87.62 83 TRP A N 1
ATOM 667 C CA . TRP A 1 83 ? -13.705 4.880 1.708 1.00 87.62 83 TRP A CA 1
ATOM 668 C C . TRP A 1 83 ? -12.633 3.933 1.177 1.00 87.62 83 TRP A C 1
ATOM 670 O O . TRP A 1 83 ? -12.590 3.692 -0.030 1.00 87.62 83 TRP A O 1
ATOM 680 N N . LEU A 1 84 ? -11.795 3.375 2.052 1.00 89.25 84 LEU A N 1
ATOM 681 C CA . LEU A 1 84 ? -10.798 2.381 1.661 1.00 89.25 84 LEU A CA 1
ATOM 682 C C . LEU A 1 84 ? -11.452 1.107 1.129 1.00 89.25 84 LEU A C 1
ATOM 684 O O . LEU A 1 84 ? -11.005 0.576 0.121 1.00 89.25 84 LEU A O 1
ATOM 688 N N . GLU A 1 85 ? -12.537 0.649 1.745 1.00 87.50 85 GLU A N 1
ATOM 689 C CA . GLU A 1 85 ? -13.287 -0.523 1.296 1.00 87.50 85 GLU A CA 1
ATOM 690 C C . GLU A 1 85 ? -13.869 -0.317 -0.106 1.00 87.50 85 GLU A C 1
ATOM 692 O O . GLU A 1 85 ? -13.735 -1.181 -0.972 1.00 87.50 85 GLU A O 1
ATOM 697 N N . LYS A 1 86 ? -14.437 0.864 -0.383 1.00 85.19 86 LYS A N 1
ATOM 698 C CA . LYS A 1 86 ? -14.858 1.232 -1.744 1.00 85.19 86 LYS A CA 1
ATOM 699 C C . LYS A 1 86 ? -13.676 1.252 -2.712 1.00 85.19 86 LYS A C 1
ATOM 701 O O . LYS A 1 86 ? -13.784 0.722 -3.811 1.00 85.19 86 LYS A O 1
ATOM 706 N N . LEU A 1 87 ? -12.553 1.846 -2.309 1.00 86.06 87 LEU A N 1
ATOM 707 C CA . LEU A 1 87 ? -11.361 1.958 -3.149 1.00 86.06 87 LEU A CA 1
ATOM 708 C C . LEU A 1 87 ? -10.767 0.585 -3.502 1.00 86.06 87 LEU A C 1
ATOM 710 O O . LEU A 1 87 ? -10.399 0.367 -4.656 1.00 86.06 87 LEU A O 1
ATOM 714 N N . PHE A 1 88 ? -10.706 -0.339 -2.540 1.00 87.31 88 PHE A N 1
ATOM 715 C CA . PHE A 1 88 ? -10.226 -1.710 -2.736 1.00 87.31 88 PHE A CA 1
ATOM 716 C C . PHE A 1 88 ? -11.170 -2.570 -3.582 1.00 87.31 88 PHE A C 1
ATOM 718 O O . PHE A 1 88 ? -10.743 -3.579 -4.122 1.00 87.31 88 PHE A O 1
ATOM 725 N N . ASN A 1 89 ? -12.425 -2.165 -3.761 1.00 83.50 89 ASN A N 1
ATOM 726 C CA . ASN A 1 89 ? -13.361 -2.834 -4.665 1.00 83.50 89 ASN A CA 1
ATOM 727 C C . ASN A 1 89 ? -13.425 -2.186 -6.064 1.00 83.50 89 ASN A C 1
ATOM 729 O O . ASN A 1 89 ? -14.244 -2.581 -6.894 1.00 83.50 89 ASN A O 1
ATOM 733 N N . CYS A 1 90 ? -12.567 -1.201 -6.349 1.00 84.44 90 CYS A N 1
ATOM 734 C CA . CYS A 1 90 ? -12.494 -0.535 -7.648 1.00 84.44 90 CYS A CA 1
ATOM 735 C C . CYS A 1 90 ? -11.324 -1.036 -8.508 1.00 84.44 90 CYS A C 1
ATOM 737 O O . CYS A 1 90 ? -10.298 -1.508 -8.014 1.00 84.44 90 CYS A O 1
ATOM 739 N N . ALA A 1 91 ? -11.465 -0.843 -9.824 1.00 87.44 91 ALA A N 1
ATOM 740 C CA . ALA A 1 91 ? -10.410 -1.066 -10.805 1.00 87.44 91 ALA A CA 1
ATOM 741 C C . ALA A 1 91 ? -10.119 0.211 -11.612 1.00 87.44 91 ALA A C 1
ATOM 743 O O . ALA A 1 91 ? -11.040 0.869 -12.100 1.00 87.44 91 ALA A O 1
ATOM 744 N N . PHE A 1 92 ? -8.840 0.540 -11.804 1.00 85.75 92 PHE A N 1
ATOM 745 C CA . PHE A 1 92 ? -8.398 1.733 -12.528 1.00 85.75 92 PHE A CA 1
ATOM 746 C C . PHE A 1 92 ? -7.387 1.410 -13.632 1.00 85.75 92 PHE A C 1
ATOM 748 O O . PHE A 1 92 ? -6.587 0.477 -13.547 1.00 85.75 92 PHE A O 1
ATOM 755 N N . GLY A 1 93 ? -7.377 2.224 -14.689 1.00 87.00 93 GLY A N 1
ATOM 756 C CA . GLY A 1 93 ? -6.391 2.089 -15.766 1.00 87.00 93 GLY A CA 1
ATOM 757 C C . GLY A 1 93 ? -4.979 2.537 -15.367 1.00 87.00 93 GLY A C 1
ATOM 758 O O . GLY A 1 93 ? -3.991 2.077 -15.939 1.00 87.00 93 GLY A O 1
ATOM 759 N N . TYR A 1 94 ? -4.863 3.443 -14.400 1.00 87.12 94 TYR A N 1
ATOM 760 C CA . TYR A 1 94 ? -3.583 3.976 -13.952 1.00 87.12 94 TYR A CA 1
ATOM 761 C C . TYR A 1 94 ? -3.710 4.582 -12.553 1.00 87.12 94 TYR A C 1
ATOM 763 O O . TYR A 1 94 ? -4.690 5.275 -12.282 1.00 87.12 94 TYR A O 1
ATOM 771 N N . ALA A 1 95 ? -2.705 4.377 -11.704 1.00 88.38 95 ALA A N 1
ATOM 772 C CA . ALA A 1 95 ? -2.529 5.124 -10.463 1.00 88.38 95 ALA A CA 1
ATOM 773 C C . ALA A 1 95 ? -1.083 5.609 -10.328 1.00 88.38 95 ALA A C 1
ATOM 775 O O . ALA A 1 95 ? -0.139 4.893 -10.662 1.00 88.38 95 ALA A O 1
ATOM 776 N N . SER A 1 96 ? -0.915 6.826 -9.814 1.00 88.69 96 SER A N 1
ATOM 777 C CA . SER A 1 96 ? 0.391 7.400 -9.499 1.00 88.69 96 SER A CA 1
ATOM 778 C C . SER A 1 96 ? 0.430 7.781 -8.032 1.00 88.69 96 SER A C 1
ATOM 780 O O . SER A 1 96 ? -0.343 8.625 -7.586 1.00 88.69 96 SER A O 1
ATOM 782 N N . PHE A 1 97 ? 1.372 7.203 -7.303 1.00 88.44 97 PHE A N 1
ATOM 783 C CA . PHE A 1 97 ? 1.608 7.477 -5.896 1.00 88.44 97 PHE A CA 1
ATOM 784 C C . PHE A 1 97 ? 2.793 8.428 -5.789 1.00 88.44 97 PHE A C 1
ATOM 786 O O . PHE A 1 97 ? 3.952 8.010 -5.752 1.00 88.44 97 PHE A O 1
ATOM 793 N N . TYR A 1 98 ? 2.492 9.727 -5.835 1.00 83.06 98 TYR A N 1
ATOM 794 C CA . TYR A 1 98 ? 3.491 10.786 -5.747 1.00 83.06 98 TYR A CA 1
ATOM 795 C C . TYR A 1 98 ? 3.498 11.406 -4.355 1.00 83.06 98 TYR A C 1
ATOM 797 O O . TYR A 1 98 ? 2.456 11.850 -3.873 1.00 83.06 98 TYR A O 1
ATOM 805 N N . LYS A 1 99 ? 4.678 11.463 -3.722 1.00 82.44 99 LYS A N 1
ATOM 806 C CA . LYS A 1 99 ? 4.935 12.079 -2.401 1.00 82.44 99 LYS A CA 1
ATOM 807 C C . LYS A 1 99 ? 4.177 11.476 -1.214 1.00 82.44 99 LYS A C 1
ATOM 809 O O . LYS A 1 99 ? 4.504 11.825 -0.083 1.00 82.44 99 LYS A O 1
ATOM 814 N N . SER A 1 100 ? 3.191 10.616 -1.447 1.00 87.38 100 SER A N 1
ATOM 815 C CA . SER A 1 100 ? 2.379 9.986 -0.415 1.00 87.38 100 SER A CA 1
ATOM 816 C C . SER A 1 100 ? 1.959 8.578 -0.820 1.00 87.38 100 SER A C 1
ATOM 818 O O . SER A 1 100 ? 1.762 8.287 -2.002 1.00 87.38 100 SER A O 1
ATOM 820 N N . ILE A 1 101 ? 1.832 7.713 0.179 1.00 90.88 101 ILE A N 1
ATOM 821 C CA . ILE A 1 101 ? 1.305 6.356 0.053 1.00 90.88 101 ILE A CA 1
ATOM 822 C C . ILE A 1 101 ? 0.418 6.064 1.259 1.00 90.88 101 ILE A C 1
ATOM 824 O O . ILE A 1 101 ? 0.645 6.622 2.334 1.00 90.88 101 ILE A O 1
ATOM 828 N N . PHE A 1 102 ? -0.582 5.198 1.107 1.00 92.69 102 PHE A N 1
ATOM 829 C CA . PHE A 1 102 ? -1.329 4.719 2.266 1.00 92.69 102 PHE A CA 1
ATOM 830 C C . PHE A 1 102 ? -0.397 3.975 3.218 1.00 92.69 102 PHE A C 1
ATOM 832 O O . PHE A 1 102 ? 0.429 3.171 2.787 1.00 92.69 102 PHE A O 1
ATOM 839 N N . ASN A 1 103 ? -0.545 4.240 4.511 1.00 94.44 103 ASN A N 1
ATOM 840 C CA . ASN A 1 103 ? 0.194 3.555 5.552 1.00 94.44 103 ASN A CA 1
ATOM 841 C C . ASN A 1 103 ? -0.308 2.101 5.673 1.00 94.44 103 ASN A C 1
ATOM 843 O O . ASN A 1 103 ? -1.455 1.898 6.088 1.00 94.44 103 ASN A O 1
ATOM 847 N N . PRO A 1 104 ? 0.522 1.081 5.370 1.00 93.19 104 PRO A N 1
ATOM 848 C CA . PRO A 1 104 ? 0.115 -0.317 5.514 1.00 93.19 104 PRO A CA 1
ATOM 849 C C . PRO A 1 104 ? -0.300 -0.675 6.946 1.00 93.19 104 PRO A C 1
ATOM 851 O O . PRO A 1 104 ? -1.173 -1.514 7.142 1.00 93.19 104 PRO A O 1
ATOM 854 N N . GLU A 1 105 ? 0.303 -0.039 7.956 1.00 94.88 105 GLU A N 1
ATOM 855 C CA . GLU A 1 105 ? -0.074 -0.245 9.358 1.00 94.88 105 GLU A CA 1
ATOM 856 C C . GLU A 1 105 ? -1.508 0.222 9.625 1.00 94.88 105 GLU A C 1
ATOM 858 O O . GLU A 1 105 ? -2.288 -0.516 10.224 1.00 94.88 105 GLU A O 1
ATOM 863 N N . MET A 1 106 ? -1.885 1.400 9.116 1.00 95.44 106 MET A N 1
ATOM 864 C CA . MET A 1 106 ? -3.247 1.914 9.265 1.00 95.44 106 MET A CA 1
ATOM 865 C C . MET A 1 106 ? -4.268 1.015 8.561 1.00 95.44 106 MET A C 1
ATOM 867 O O . MET A 1 106 ? -5.317 0.721 9.129 1.00 95.44 106 MET A O 1
ATOM 871 N N . ILE A 1 107 ? -3.961 0.523 7.356 1.00 93.62 107 ILE A N 1
ATOM 872 C CA . ILE A 1 107 ? -4.837 -0.426 6.648 1.00 93.62 107 ILE A CA 1
ATOM 873 C C . ILE A 1 107 ? -5.043 -1.686 7.500 1.00 93.62 107 ILE A C 1
ATOM 875 O O . ILE A 1 107 ? -6.178 -2.106 7.719 1.00 93.62 107 ILE A O 1
ATOM 879 N N . ASN A 1 108 ? -3.970 -2.248 8.059 1.00 92.25 108 ASN A N 1
ATOM 880 C CA . ASN A 1 108 ? -4.071 -3.426 8.921 1.00 92.25 108 ASN A CA 1
ATOM 881 C C . ASN A 1 108 ? -4.916 -3.168 10.176 1.00 92.25 108 ASN A C 1
ATOM 883 O O . ASN A 1 108 ? -5.674 -4.042 10.583 1.00 92.25 108 ASN A O 1
ATOM 887 N N . ILE A 1 109 ? -4.826 -1.979 10.778 1.00 94.12 109 ILE A N 1
ATOM 888 C CA . ILE A 1 109 ? -5.649 -1.596 11.936 1.00 94.12 109 ILE A CA 1
ATOM 889 C C . ILE A 1 109 ? -7.127 -1.489 11.550 1.00 94.12 109 ILE A C 1
ATOM 891 O O . ILE A 1 109 ? -7.997 -1.967 12.280 1.00 94.12 109 ILE A O 1
ATOM 895 N N . LEU A 1 110 ? -7.424 -0.866 10.409 1.00 92.88 110 LEU A N 1
ATOM 896 C CA . LEU A 1 110 ? -8.796 -0.626 9.966 1.00 92.88 110 LEU A CA 1
ATOM 897 C C . LEU A 1 110 ? -9.522 -1.916 9.603 1.00 92.88 110 LEU A C 1
ATOM 899 O O . LEU A 1 110 ? -10.716 -2.027 9.874 1.00 92.88 110 LEU A O 1
ATOM 903 N N . PHE A 1 111 ? -8.817 -2.884 9.025 1.00 89.81 111 PHE A N 1
ATOM 904 C CA . PHE A 1 111 ? -9.419 -4.120 8.529 1.00 89.81 111 PHE A CA 1
ATOM 905 C C . PHE A 1 111 ? -9.095 -5.355 9.375 1.00 89.81 111 PHE A C 1
ATOM 907 O O . PHE A 1 111 ? -9.620 -6.417 9.084 1.00 89.81 111 PHE A O 1
ATOM 914 N N . ASP A 1 112 ? -8.268 -5.231 10.416 1.00 81.75 112 ASP A N 1
ATOM 915 C CA . ASP A 1 112 ? -7.898 -6.288 11.374 1.00 81.75 112 ASP A CA 1
ATOM 916 C C . ASP A 1 112 ? -7.601 -7.658 10.745 1.00 81.75 112 ASP A C 1
ATOM 918 O O . ASP A 1 112 ? -8.005 -8.703 11.255 1.00 81.75 112 ASP A O 1
ATOM 922 N N . ASN A 1 113 ? -6.902 -7.642 9.603 1.00 62.78 113 ASN A N 1
ATOM 923 C CA . ASN A 1 113 ? -6.642 -8.818 8.775 1.00 62.78 113 ASN A CA 1
ATOM 924 C C . ASN A 1 113 ? -7.893 -9.675 8.545 1.00 62.78 113 ASN A C 1
ATOM 926 O O . ASN A 1 113 ? -7.802 -10.896 8.677 1.00 62.78 113 ASN A O 1
ATOM 930 N N . ASP A 1 114 ? -9.042 -9.069 8.233 1.00 65.12 114 ASP A N 1
ATOM 931 C CA . ASP A 1 114 ? -10.232 -9.796 7.800 1.00 65.12 114 ASP A CA 1
ATOM 932 C C . ASP A 1 114 ? -9.826 -10.709 6.631 1.00 65.12 114 ASP A C 1
ATOM 934 O O . ASP A 1 114 ? -9.648 -10.278 5.492 1.00 65.12 114 ASP A O 1
ATOM 938 N N . LYS A 1 115 ? -9.539 -11.982 6.939 1.00 61.56 115 LYS A N 1
ATOM 939 C CA . LYS A 1 115 ? -8.856 -12.914 6.020 1.00 61.56 115 LYS A CA 1
ATOM 940 C C . LYS A 1 115 ? -9.748 -13.315 4.850 1.00 61.56 115 LYS A C 1
ATOM 942 O O . LYS A 1 115 ? -9.336 -14.092 3.993 1.00 61.56 115 LYS A O 1
ATOM 947 N N . THR A 1 116 ? -10.989 -12.855 4.875 1.00 60.25 116 THR A N 1
ATOM 948 C CA . THR A 1 116 ? -12.068 -13.265 3.996 1.00 60.25 116 THR A CA 1
ATOM 949 C C . THR A 1 116 ? -11.995 -12.576 2.638 1.00 60.25 116 THR A C 1
ATOM 951 O O . THR A 1 116 ? -12.399 -13.189 1.652 1.00 60.25 116 THR A O 1
ATOM 954 N N . ILE A 1 117 ? -11.436 -11.359 2.545 1.00 59.66 117 ILE A N 1
ATOM 955 C CA . ILE A 1 117 ? -11.362 -10.612 1.282 1.00 59.66 117 ILE A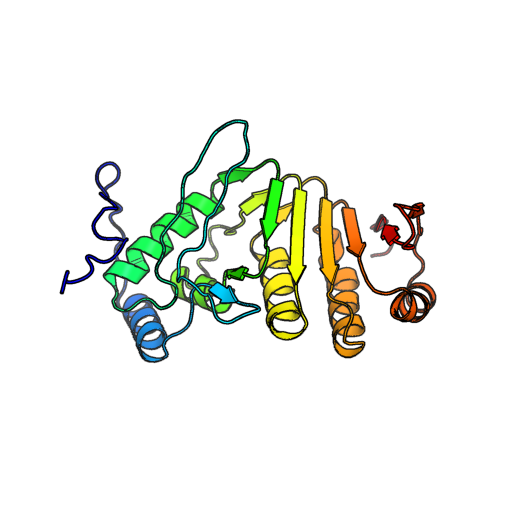 CA 1
ATOM 956 C C . ILE A 1 117 ? -9.970 -9.986 1.114 1.00 59.66 117 ILE A C 1
ATOM 958 O O . ILE A 1 117 ? -9.565 -9.162 1.935 1.00 59.66 117 ILE A O 1
ATOM 962 N N . PRO A 1 118 ? -9.218 -10.329 0.050 1.00 68.94 118 PRO A N 1
ATOM 963 C CA . PRO A 1 118 ? -7.980 -9.632 -0.263 1.00 68.94 118 PRO A CA 1
ATOM 964 C C . PRO A 1 118 ? -8.297 -8.183 -0.655 1.00 68.94 118 PRO A C 1
ATOM 966 O O . PRO A 1 118 ? -8.842 -7.912 -1.722 1.00 68.94 118 PRO A O 1
ATOM 969 N N . LEU A 1 119 ? -7.951 -7.248 0.226 1.00 84.44 119 LEU A N 1
ATOM 970 C CA . LEU A 1 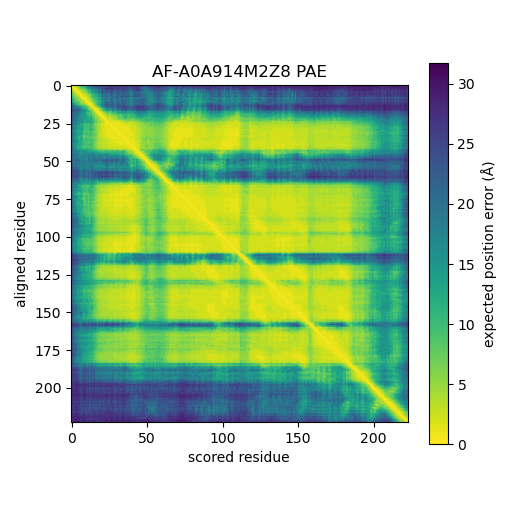119 ? -8.137 -5.813 0.020 1.00 84.44 119 LEU A CA 1
ATOM 971 C C . LEU A 1 119 ? -7.084 -5.291 -0.959 1.00 84.44 119 LEU A C 1
ATOM 973 O O . LEU A 1 119 ? -5.983 -4.910 -0.549 1.00 84.44 119 LEU A O 1
ATOM 977 N N . GLN A 1 120 ? -7.408 -5.317 -2.253 1.00 91.44 120 GLN A N 1
ATOM 978 C CA . GLN A 1 120 ? -6.495 -4.926 -3.323 1.00 91.44 120 GLN A CA 1
ATOM 979 C C . GLN A 1 120 ? -7.130 -3.946 -4.300 1.00 91.44 120 GLN A C 1
ATOM 981 O O . GLN A 1 120 ? -8.155 -4.232 -4.899 1.00 91.44 120 GLN A O 1
ATOM 986 N N . ILE A 1 121 ? -6.461 -2.824 -4.552 1.00 90.25 121 ILE A N 1
ATOM 987 C CA . ILE A 1 121 ? -6.858 -1.893 -5.608 1.00 90.25 121 ILE A CA 1
ATOM 988 C C . ILE A 1 121 ? -6.489 -2.519 -6.955 1.00 90.25 121 ILE A C 1
ATOM 990 O O . ILE A 1 121 ? -5.308 -2.756 -7.231 1.00 90.25 121 ILE A O 1
ATOM 994 N N . GLY A 1 122 ? -7.485 -2.759 -7.807 1.00 91.44 122 GLY A N 1
ATOM 995 C CA . GLY A 1 122 ? -7.263 -3.249 -9.162 1.00 91.44 122 GLY A CA 1
ATOM 996 C C . GLY A 1 122 ? -6.660 -2.157 -10.041 1.00 91.44 122 GLY A C 1
ATOM 997 O O . GLY A 1 122 ? -7.233 -1.081 -10.186 1.00 91.44 122 GLY A O 1
ATOM 998 N N . LEU A 1 123 ? -5.513 -2.412 -10.659 1.00 92.44 123 LEU A N 1
ATOM 999 C CA . LEU A 1 123 ? -4.822 -1.467 -11.531 1.00 92.44 123 LEU A CA 1
ATOM 1000 C C . LEU A 1 123 ? -4.356 -2.159 -12.812 1.00 92.44 123 LEU A C 1
ATOM 1002 O O . LEU A 1 123 ? -3.891 -3.297 -12.801 1.00 92.44 123 LEU A O 1
ATOM 1006 N N . LYS A 1 124 ? -4.394 -1.454 -13.943 1.00 93.25 124 LYS A N 1
ATOM 1007 C CA . LYS A 1 124 ? -3.575 -1.857 -15.098 1.00 93.25 124 LYS A CA 1
ATOM 1008 C C . LYS A 1 124 ? -2.121 -1.483 -14.864 1.00 93.25 124 LYS A C 1
ATOM 1010 O O . LYS A 1 124 ? -1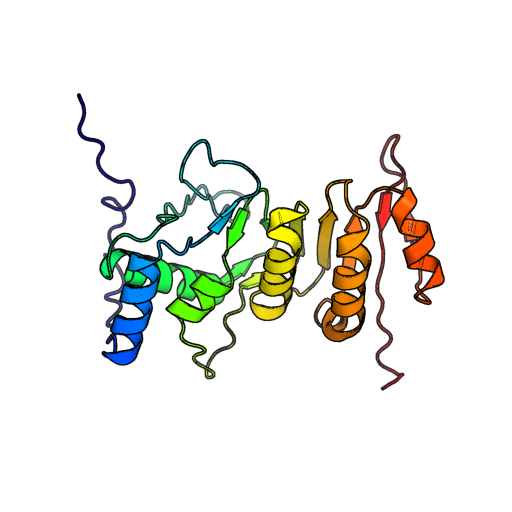.232 -2.326 -14.938 1.00 93.25 124 LYS A O 1
ATOM 1015 N N . ARG A 1 125 ? -1.879 -0.218 -14.524 1.00 92.50 125 ARG A N 1
ATOM 1016 C CA . ARG A 1 125 ? -0.534 0.333 -14.349 1.00 92.50 125 ARG A CA 1
ATOM 1017 C C . ARG A 1 125 ? -0.432 1.130 -13.056 1.00 92.50 125 ARG A C 1
ATOM 1019 O O . ARG A 1 125 ? -1.349 1.878 -12.724 1.00 92.50 125 ARG A O 1
ATOM 1026 N N . ALA A 1 126 ? 0.694 1.008 -12.367 1.00 93.25 126 ALA A N 1
ATOM 1027 C CA . ALA A 1 126 ? 1.000 1.806 -11.186 1.00 93.25 126 ALA A CA 1
ATOM 1028 C C . ALA A 1 126 ? 2.363 2.483 -11.340 1.00 93.25 126 ALA A C 1
ATOM 1030 O O . ALA A 1 126 ? 3.300 1.872 -11.853 1.00 93.25 126 ALA A O 1
ATOM 1031 N N . LEU A 1 127 ? 2.475 3.726 -10.880 1.00 92.06 127 LEU A N 1
ATOM 1032 C CA . LEU A 1 127 ? 3.744 4.423 -10.701 1.00 92.06 127 LEU A CA 1
ATOM 1033 C C . LEU A 1 127 ? 3.937 4.731 -9.217 1.00 92.06 127 LEU A C 1
ATOM 1035 O O . LEU A 1 127 ? 3.151 5.474 -8.633 1.00 92.06 127 LEU A O 1
ATOM 1039 N N . LEU A 1 128 ? 4.989 4.182 -8.623 1.00 91.56 128 LEU A N 1
ATOM 1040 C CA . LEU A 1 128 ? 5.445 4.526 -7.283 1.00 91.56 128 LEU A CA 1
ATOM 1041 C C . LEU A 1 128 ? 6.578 5.525 -7.405 1.00 91.56 128 LEU A C 1
ATOM 1043 O O . LEU A 1 128 ? 7.608 5.208 -7.995 1.00 91.56 128 LEU A O 1
ATOM 1047 N N . TRP A 1 129 ? 6.403 6.709 -6.833 1.00 88.12 129 TRP A N 1
ATOM 1048 C CA . TRP A 1 129 ? 7.479 7.679 -6.748 1.00 88.12 129 TRP A CA 1
ATOM 1049 C C . TRP A 1 129 ? 7.863 7.851 -5.284 1.00 88.12 129 TRP A C 1
ATOM 1051 O O . TRP A 1 129 ? 7.140 8.462 -4.493 1.00 88.12 129 TRP A O 1
ATOM 1061 N N . THR A 1 130 ? 8.981 7.235 -4.914 1.00 83.81 130 THR A N 1
ATOM 1062 C CA . THR A 1 130 ? 9.339 7.003 -3.514 1.00 83.81 130 THR A CA 1
ATOM 1063 C C . THR A 1 130 ? 10.728 7.531 -3.221 1.00 83.81 130 THR A C 1
ATOM 1065 O O . THR A 1 130 ? 11.644 7.391 -4.031 1.00 83.81 130 THR A O 1
ATOM 1068 N N . ASN A 1 131 ? 10.897 8.073 -2.022 1.00 84.50 131 ASN A N 1
ATOM 1069 C CA . ASN A 1 131 ? 12.210 8.340 -1.465 1.00 84.50 131 ASN A CA 1
ATOM 1070 C C . ASN A 1 131 ? 12.589 7.245 -0.459 1.00 84.50 131 ASN A C 1
ATOM 1072 O O . ASN A 1 131 ? 11.769 6.419 -0.062 1.00 84.50 131 ASN A O 1
ATOM 1076 N N . ASN A 1 132 ? 13.809 7.355 0.048 1.00 81.81 132 ASN A N 1
ATOM 1077 C CA . ASN A 1 132 ? 14.360 6.512 1.101 1.00 81.81 132 ASN A CA 1
ATOM 1078 C C . ASN A 1 132 ? 13.434 6.338 2.325 1.00 81.81 132 ASN A C 1
ATOM 1080 O O . ASN A 1 132 ? 13.292 5.233 2.825 1.00 81.81 132 ASN A O 1
ATOM 1084 N N . LYS A 1 133 ? 12.774 7.401 2.807 1.00 85.44 133 LYS A N 1
ATOM 1085 C CA . LYS A 1 133 ? 12.022 7.355 4.079 1.00 85.44 133 LYS A CA 1
ATOM 1086 C C . LYS A 1 133 ? 10.772 6.473 4.036 1.00 85.44 133 LYS A C 1
ATOM 1088 O O . LYS A 1 133 ? 10.426 5.880 5.049 1.00 85.44 133 LYS A O 1
ATOM 1093 N N . ILE A 1 134 ? 10.072 6.427 2.902 1.00 89.00 134 ILE A N 1
ATOM 1094 C CA . ILE A 1 134 ? 8.798 5.693 2.780 1.00 89.00 134 ILE A CA 1
ATOM 1095 C C . ILE A 1 134 ? 8.902 4.461 1.880 1.00 89.00 134 ILE A C 1
ATOM 1097 O O . ILE A 1 134 ? 7.893 3.802 1.643 1.00 89.00 134 ILE A O 1
ATOM 1101 N N . PHE A 1 135 ? 10.096 4.155 1.366 1.00 89.12 135 PHE A N 1
ATOM 1102 C CA . PHE A 1 135 ? 10.292 3.137 0.339 1.00 89.12 135 PHE A CA 1
ATOM 1103 C C . PHE A 1 135 ? 9.778 1.755 0.749 1.00 89.12 135 PHE A C 1
ATOM 1105 O O . PHE A 1 135 ? 8.979 1.159 0.029 1.00 89.12 135 PHE A O 1
ATOM 1112 N N . GLU A 1 136 ? 10.180 1.270 1.925 1.00 90.75 136 GLU A N 1
ATOM 1113 C CA . GLU A 1 136 ? 9.764 -0.046 2.422 1.00 90.75 136 GLU A CA 1
ATOM 1114 C C . GLU A 1 136 ? 8.244 -0.142 2.577 1.00 90.75 136 GLU A C 1
ATOM 1116 O O . GLU A 1 136 ? 7.627 -1.120 2.158 1.00 90.75 136 GLU A O 1
ATOM 1121 N N . ASN A 1 137 ? 7.618 0.911 3.107 1.00 92.12 137 ASN A N 1
ATOM 1122 C CA . ASN A 1 137 ? 6.168 0.965 3.255 1.00 92.12 137 ASN A CA 1
ATOM 1123 C C . ASN A 1 137 ? 5.453 1.044 1.904 1.00 92.12 137 ASN A C 1
ATOM 1125 O O . ASN A 1 137 ? 4.403 0.428 1.738 1.00 92.12 137 ASN A O 1
ATOM 1129 N N . ALA A 1 138 ? 6.021 1.747 0.924 1.00 92.06 138 ALA A N 1
ATOM 1130 C CA . ALA A 1 138 ? 5.465 1.815 -0.421 1.00 92.06 138 ALA A CA 1
ATOM 1131 C C . ALA A 1 138 ? 5.559 0.475 -1.163 1.00 92.06 138 ALA A C 1
ATOM 1133 O O . ALA A 1 138 ? 4.595 0.070 -1.820 1.00 92.06 138 ALA A O 1
ATOM 1134 N N . LEU A 1 139 ? 6.673 -0.246 -1.011 1.00 91.56 139 LEU A N 1
ATOM 1135 C CA . LEU A 1 139 ? 6.803 -1.622 -1.491 1.00 91.56 139 LEU A CA 1
ATOM 1136 C C . LEU A 1 139 ? 5.782 -2.535 -0.810 1.00 91.56 139 LEU A C 1
ATOM 1138 O O . LEU A 1 139 ? 5.009 -3.203 -1.492 1.00 91.56 139 LEU A O 1
ATOM 1142 N N . LYS A 1 140 ? 5.720 -2.510 0.526 1.00 92.62 140 LYS A N 1
ATOM 1143 C CA . LYS A 1 140 ? 4.782 -3.322 1.310 1.00 92.62 140 LYS A CA 1
ATOM 1144 C C . LYS A 1 140 ? 3.332 -3.047 0.926 1.00 92.62 140 LYS A C 1
ATOM 1146 O O . LYS A 1 140 ? 2.555 -3.991 0.794 1.00 92.62 140 LYS A O 1
ATOM 1151 N N . PHE A 1 141 ? 2.969 -1.783 0.719 1.00 93.19 141 PHE A N 1
ATOM 1152 C CA . PHE A 1 141 ? 1.648 -1.413 0.226 1.00 93.19 141 PHE A CA 1
ATOM 1153 C C . PHE A 1 141 ? 1.382 -2.036 -1.146 1.00 93.19 141 PHE A C 1
ATOM 1155 O O . PHE A 1 141 ? 0.363 -2.688 -1.349 1.00 93.19 141 PHE A O 1
ATOM 1162 N N . SER A 1 142 ? 2.328 -1.897 -2.071 1.00 92.94 142 SER A N 1
ATOM 1163 C CA . SER A 1 142 ? 2.159 -2.351 -3.452 1.00 92.94 142 SER A CA 1
ATOM 1164 C C . SER A 1 142 ? 2.031 -3.867 -3.581 1.00 92.94 142 SER A C 1
ATOM 1166 O O . SER A 1 142 ? 1.282 -4.346 -4.422 1.00 92.94 142 SER A O 1
ATOM 1168 N N . LEU A 1 143 ? 2.725 -4.627 -2.736 1.00 91.75 143 LEU A N 1
ATOM 1169 C CA . LEU A 1 143 ? 2.706 -6.095 -2.758 1.00 91.75 143 LEU A CA 1
ATOM 1170 C C . LEU A 1 143 ? 1.448 -6.712 -2.154 1.00 91.75 143 LEU A C 1
ATOM 1172 O O . LEU A 1 143 ? 1.082 -7.832 -2.518 1.00 91.75 143 LEU A O 1
ATOM 1176 N N . ASN A 1 144 ? 0.845 -6.019 -1.187 1.00 91.50 144 ASN A N 1
ATOM 1177 C CA . ASN A 1 144 ? -0.258 -6.552 -0.390 1.00 91.50 144 ASN A CA 1
ATOM 1178 C C . ASN A 1 144 ? -1.609 -5.959 -0.791 1.00 91.50 144 ASN A C 1
ATOM 1180 O O . ASN A 1 144 ? -2.625 -6.639 -0.668 1.00 91.50 144 ASN A O 1
ATOM 1184 N N . HIS A 1 145 ? -1.618 -4.724 -1.297 1.00 92.50 145 HIS A N 1
ATOM 1185 C CA . HIS A 1 145 ? -2.835 -3.941 -1.497 1.00 92.50 145 HIS A CA 1
ATOM 1186 C C . HIS A 1 145 ? -3.035 -3.444 -2.931 1.00 92.50 145 HIS A C 1
ATOM 1188 O O . HIS A 1 145 ? -3.998 -2.721 -3.180 1.00 92.50 145 HIS A O 1
ATOM 1194 N N . LEU A 1 146 ? -2.178 -3.823 -3.885 1.00 92.94 146 LEU A N 1
ATOM 1195 C CA . LEU A 1 146 ? -2.391 -3.560 -5.311 1.00 92.94 146 LEU A CA 1
ATOM 1196 C C . LEU A 1 146 ? -2.479 -4.874 -6.090 1.00 92.94 146 LEU A C 1
ATOM 1198 O O . LEU A 1 146 ? -1.680 -5.784 -5.887 1.00 92.94 146 LEU A O 1
ATOM 1202 N N . SER A 1 147 ? -3.421 -4.938 -7.028 1.00 94.25 147 SER A N 1
ATOM 1203 C CA . SER A 1 147 ? -3.530 -6.007 -8.022 1.00 94.25 147 SER A CA 1
ATOM 1204 C C . SER A 1 147 ? -3.250 -5.411 -9.397 1.00 94.25 147 SER A C 1
ATOM 1206 O O . SER A 1 147 ? -4.080 -4.684 -9.939 1.00 94.25 147 SER A O 1
ATOM 1208 N N . ILE A 1 148 ? -2.048 -5.634 -9.936 1.00 94.06 148 ILE A N 1
ATOM 1209 C CA . ILE A 1 148 ? -1.567 -4.952 -11.147 1.00 94.06 148 ILE A CA 1
ATOM 1210 C C . ILE A 1 148 ? -1.548 -5.924 -12.327 1.00 94.06 148 ILE A C 1
ATOM 1212 O O . ILE A 1 148 ? -0.831 -6.918 -12.305 1.00 94.06 148 ILE A O 1
ATOM 1216 N N . SER A 1 149 ? -2.293 -5.601 -13.384 1.00 95.12 149 SER A N 1
ATOM 1217 C CA . SER A 1 149 ? -2.471 -6.473 -14.557 1.00 95.12 149 SER A CA 1
ATOM 1218 C C . SER A 1 149 ? -1.541 -6.184 -15.740 1.00 95.12 149 SER A C 1
ATOM 1220 O O . SER A 1 149 ? -1.429 -7.029 -16.624 1.00 95.12 149 SER A O 1
ATOM 1222 N N . GLU A 1 150 ? -0.843 -5.041 -15.777 1.00 94.06 150 GLU A N 1
ATOM 1223 C CA . GLU A 1 150 ? 0.114 -4.726 -16.850 1.00 94.06 150 GLU A CA 1
ATOM 1224 C C . GLU A 1 150 ? 1.511 -4.398 -16.319 1.00 94.06 150 GLU A C 1
ATOM 1226 O O . GLU A 1 150 ? 2.456 -5.118 -16.630 1.00 94.06 150 GLU A O 1
ATOM 1231 N N . SER A 1 151 ? 1.688 -3.315 -15.551 1.00 93.81 151 SER A N 1
ATOM 1232 C CA . SER A 1 151 ? 3.036 -2.908 -15.125 1.00 93.81 151 SER A CA 1
ATOM 1233 C C . SER A 1 151 ? 3.098 -2.080 -13.846 1.00 93.81 151 SER A C 1
ATOM 1235 O O . SER A 1 151 ? 2.354 -1.109 -13.690 1.00 93.81 151 SER A O 1
ATOM 1237 N N . LEU A 1 152 ? 4.078 -2.391 -13.001 1.00 94.00 152 LEU A N 1
ATOM 1238 C CA . LEU A 1 152 ? 4.518 -1.576 -11.876 1.00 94.00 152 LEU A CA 1
ATOM 1239 C C . LEU A 1 152 ? 5.783 -0.800 -12.262 1.00 94.00 152 LEU A C 1
ATOM 1241 O O . LEU A 1 152 ? 6.810 -1.394 -12.575 1.00 94.00 152 LEU A O 1
ATOM 1245 N N . SER A 1 153 ? 5.725 0.523 -12.210 1.00 92.75 153 SER A N 1
ATOM 1246 C CA . SER A 1 153 ? 6.888 1.396 -12.354 1.00 92.75 153 SER A CA 1
ATOM 1247 C C . SER A 1 153 ? 7.299 1.923 -10.985 1.00 92.75 153 SER A C 1
ATOM 1249 O O . SER A 1 153 ? 6.457 2.438 -10.255 1.00 92.75 153 SER A O 1
ATOM 1251 N N . ILE A 1 154 ? 8.579 1.826 -10.639 1.00 90.81 154 ILE A N 1
ATOM 1252 C CA . ILE A 1 154 ? 9.139 2.331 -9.383 1.00 90.81 154 ILE A CA 1
ATOM 1253 C C . ILE A 1 154 ? 10.212 3.356 -9.727 1.00 90.81 154 ILE A C 1
ATOM 1255 O O . ILE A 1 154 ? 11.208 3.028 -10.369 1.00 90.81 154 ILE A O 1
ATOM 1259 N N . ASP A 1 155 ? 9.992 4.600 -9.322 1.00 88.69 155 ASP A N 1
ATOM 1260 C CA . ASP A 1 155 ? 10.932 5.704 -9.462 1.00 88.69 155 ASP A CA 1
ATOM 1261 C C . ASP A 1 155 ? 11.567 5.976 -8.100 1.00 88.69 155 ASP A C 1
ATOM 1263 O O . ASP A 1 155 ? 10.917 6.474 -7.172 1.00 88.69 155 ASP A O 1
ATOM 1267 N N . LEU A 1 156 ? 12.830 5.575 -7.985 1.00 83.06 156 LEU A N 1
ATOM 1268 C CA . LEU A 1 156 ? 13.642 5.764 -6.798 1.00 83.06 156 LEU A CA 1
ATOM 1269 C C . LEU A 1 156 ? 14.411 7.072 -6.910 1.00 83.06 156 LEU A C 1
ATOM 1271 O O . LEU A 1 156 ? 15.217 7.257 -7.827 1.00 83.06 156 LEU A O 1
ATOM 1275 N N . ASP A 1 157 ? 14.201 7.956 -5.938 1.00 79.88 157 ASP A N 1
ATOM 1276 C CA . ASP A 1 157 ? 15.065 9.120 -5.786 1.00 79.88 157 ASP A CA 1
ATOM 1277 C C . ASP A 1 157 ? 16.503 8.693 -5.426 1.00 79.88 157 ASP A C 1
ATOM 1279 O O . ASP A 1 157 ? 16.742 7.661 -4.798 1.00 79.88 157 ASP A O 1
ATOM 1283 N N . ALA A 1 158 ? 17.478 9.476 -5.871 1.00 61.56 158 ALA A N 1
ATOM 1284 C CA . ALA A 1 158 ? 18.798 9.028 -6.298 1.00 61.56 158 ALA A CA 1
ATOM 1285 C C . ALA A 1 158 ? 19.788 8.543 -5.211 1.00 61.56 158 ALA A C 1
ATOM 1287 O O . ALA A 1 158 ? 20.987 8.482 -5.474 1.00 61.56 158 ALA A O 1
ATOM 1288 N N . THR A 1 159 ? 19.360 8.253 -3.981 1.00 57.91 159 THR A N 1
ATOM 1289 C CA . THR A 1 159 ? 20.241 8.534 -2.834 1.00 57.91 159 THR A CA 1
ATOM 1290 C C . THR A 1 159 ? 20.467 7.444 -1.793 1.00 57.91 159 THR A C 1
ATOM 1292 O O . THR A 1 159 ? 21.057 7.773 -0.770 1.00 57.91 159 THR A O 1
ATOM 1295 N N . SER A 1 160 ? 20.123 6.162 -1.978 1.00 64.31 160 SER A N 1
ATOM 1296 C CA . SER A 1 160 ? 20.789 5.167 -1.111 1.00 64.31 160 SER A CA 1
ATOM 1297 C C . SER A 1 160 ? 20.884 3.740 -1.640 1.00 64.31 160 SER A C 1
ATOM 1299 O O . SER A 1 160 ? 19.894 3.100 -1.985 1.00 64.31 160 SER A O 1
ATOM 1301 N N . GLU A 1 161 ? 22.113 3.221 -1.607 1.00 71.81 161 GLU A N 1
ATOM 1302 C CA . GLU A 1 161 ? 22.450 1.811 -1.821 1.00 71.81 161 GLU A CA 1
ATOM 1303 C C . GLU A 1 161 ? 21.694 0.882 -0.858 1.00 71.81 161 GLU A C 1
ATOM 1305 O O . GLU A 1 161 ? 21.317 -0.218 -1.251 1.00 71.81 161 GLU A O 1
ATOM 1310 N N . GLN A 1 162 ? 21.381 1.341 0.361 1.00 76.12 162 GLN A N 1
ATOM 1311 C CA . GLN A 1 162 ? 20.775 0.525 1.425 1.00 76.12 162 GLN A CA 1
ATOM 1312 C C . GLN A 1 162 ? 19.441 -0.145 1.043 1.00 76.12 162 GLN A C 1
ATOM 1314 O O . GLN A 1 162 ? 19.151 -1.242 1.509 1.00 76.12 162 GLN A O 1
ATOM 1319 N N . TYR A 1 163 ? 18.638 0.465 0.164 1.00 79.06 163 TYR A N 1
ATOM 1320 C CA . TYR A 1 163 ? 17.353 -0.116 -0.251 1.00 79.06 163 TYR A CA 1
ATOM 1321 C C . TYR A 1 163 ? 17.462 -1.035 -1.458 1.00 79.06 163 TYR A C 1
ATOM 1323 O O . TYR A 1 163 ? 16.485 -1.681 -1.827 1.00 79.06 163 TYR A O 1
ATOM 1331 N N . THR A 1 164 ? 18.638 -1.099 -2.074 1.00 79.00 164 THR A N 1
ATOM 1332 C CA . THR A 1 164 ? 18.881 -1.934 -3.248 1.00 79.00 164 THR A CA 1
ATOM 1333 C C . THR A 1 164 ? 18.680 -3.404 -2.887 1.00 79.00 164 THR A C 1
ATOM 1335 O O . THR A 1 164 ? 17.941 -4.105 -3.572 1.00 79.00 164 THR A O 1
ATOM 1338 N N . ASP A 1 165 ? 19.229 -3.847 -1.753 1.00 82.19 165 ASP A N 1
ATOM 1339 C CA . ASP A 1 165 ? 19.064 -5.224 -1.279 1.00 82.19 165 ASP A CA 1
ATOM 1340 C C . ASP A 1 165 ? 17.620 -5.526 -0.854 1.00 82.19 165 ASP A C 1
ATOM 1342 O O . ASP A 1 165 ? 17.098 -6.594 -1.171 1.00 82.19 165 ASP A O 1
ATOM 1346 N N . ILE A 1 166 ? 16.936 -4.576 -0.206 1.00 85.69 166 ILE A N 1
ATOM 1347 C CA . ILE A 1 166 ? 15.523 -4.734 0.169 1.00 85.69 166 ILE A CA 1
ATOM 1348 C C . ILE A 1 166 ? 14.652 -4.855 -1.080 1.00 85.69 166 ILE A C 1
ATOM 1350 O O . ILE A 1 166 ? 13.841 -5.779 -1.170 1.00 85.69 166 ILE A O 1
ATOM 1354 N N . LEU A 1 167 ? 14.843 -3.968 -2.061 1.00 84.81 167 LEU A N 1
ATOM 1355 C CA . LEU A 1 167 ? 14.152 -4.036 -3.341 1.00 84.81 167 LEU A CA 1
ATOM 1356 C C . LEU A 1 167 ? 14.409 -5.385 -4.007 1.00 84.81 167 LEU A C 1
ATOM 1358 O O . LEU A 1 167 ? 13.458 -6.031 -4.423 1.00 84.81 167 LEU A O 1
ATOM 1362 N N . PHE A 1 168 ? 15.657 -5.848 -4.075 1.00 80.88 168 PHE A N 1
ATOM 1363 C CA . PHE A 1 168 ? 15.961 -7.130 -4.706 1.00 80.88 168 PHE A CA 1
ATOM 1364 C C . PHE A 1 168 ? 15.318 -8.309 -4.037 1.00 80.88 168 PHE A C 1
ATOM 1366 O O . PHE A 1 168 ? 14.656 -9.088 -4.713 1.00 80.88 168 PHE A O 1
ATOM 1373 N N . ASN A 1 169 ? 15.507 -8.437 -2.730 1.00 84.75 169 ASN A N 1
ATOM 1374 C CA . ASN A 1 169 ? 14.939 -9.545 -1.985 1.00 84.75 169 ASN A CA 1
ATOM 1375 C C . ASN A 1 169 ? 13.419 -9.556 -2.168 1.00 84.75 169 ASN A C 1
ATOM 1377 O O . ASN A 1 169 ? 12.826 -10.603 -2.401 1.00 84.75 169 ASN A O 1
ATOM 1381 N N . THR A 1 170 ? 12.799 -8.378 -2.181 1.00 86.12 170 THR A N 1
ATOM 1382 C CA . THR A 1 170 ? 11.371 -8.224 -2.451 1.00 86.12 170 THR A CA 1
ATOM 1383 C C . THR A 1 170 ? 10.993 -8.645 -3.877 1.00 86.12 170 THR A C 1
ATOM 1385 O O . THR A 1 170 ? 10.064 -9.423 -4.065 1.00 86.12 170 THR A O 1
ATOM 1388 N N . LEU A 1 171 ? 11.708 -8.170 -4.900 1.00 82.75 171 LEU A N 1
ATOM 1389 C CA . LEU A 1 171 ? 11.416 -8.474 -6.305 1.00 82.75 171 LEU A CA 1
ATOM 1390 C C . LEU A 1 171 ? 11.686 -9.939 -6.669 1.00 82.75 171 LEU A C 1
ATOM 1392 O O . LEU A 1 171 ? 10.960 -10.502 -7.482 1.00 82.75 171 LEU A O 1
ATOM 1396 N N . ILE A 1 172 ? 12.709 -10.557 -6.084 1.00 83.12 172 ILE A N 1
ATOM 1397 C CA . ILE A 1 172 ? 13.037 -11.970 -6.303 1.00 83.12 172 ILE A CA 1
ATOM 1398 C C . ILE A 1 172 ? 11.964 -12.858 -5.673 1.00 83.12 172 ILE A C 1
ATOM 1400 O O . ILE A 1 172 ? 11.492 -13.790 -6.318 1.00 83.12 172 ILE A O 1
ATOM 1404 N N . ASN A 1 173 ? 11.555 -12.552 -4.440 1.00 87.19 173 ASN A N 1
ATOM 1405 C CA . ASN A 1 173 ? 10.626 -13.402 -3.699 1.00 87.19 173 ASN A CA 1
ATOM 1406 C C . ASN A 1 173 ? 9.159 -13.172 -4.088 1.00 87.19 173 ASN A C 1
ATOM 1408 O O . ASN A 1 173 ? 8.372 -14.114 -4.087 1.00 87.19 173 ASN A O 1
ATOM 1412 N N . GLU A 1 174 ? 8.778 -11.936 -4.417 1.00 89.19 174 GLU A N 1
ATOM 1413 C CA . GLU A 1 174 ? 7.374 -11.552 -4.620 1.00 89.19 174 GLU A CA 1
ATOM 1414 C C . GLU A 1 174 ? 7.109 -10.795 -5.930 1.00 89.19 174 GLU A C 1
ATOM 1416 O O . GLU A 1 174 ? 5.966 -10.442 -6.226 1.00 89.19 174 GLU A O 1
ATOM 1421 N N . GLY A 1 175 ? 8.132 -10.536 -6.750 1.00 83.88 175 GLY A N 1
ATOM 1422 C CA . GLY A 1 175 ? 7.974 -9.781 -7.997 1.00 83.88 175 GLY A CA 1
ATOM 1423 C C . GLY A 1 175 ? 7.148 -10.505 -9.062 1.00 83.88 175 GLY A C 1
ATOM 1424 O O . GLY A 1 175 ? 6.606 -9.855 -9.951 1.00 83.88 175 GLY A O 1
ATOM 1425 N N . ASN A 1 176 ? 6.978 -11.826 -8.953 1.00 86.31 176 ASN A N 1
ATOM 1426 C CA . ASN A 1 176 ? 6.120 -12.621 -9.843 1.00 86.31 176 ASN A CA 1
ATOM 1427 C C . ASN A 1 176 ? 4.631 -12.239 -9.762 1.00 86.31 176 ASN A C 1
ATOM 1429 O O . ASN A 1 176 ? 3.870 -12.588 -10.663 1.00 86.31 176 ASN A O 1
ATOM 1433 N N . LYS A 1 177 ? 4.224 -11.483 -8.733 1.00 89.56 177 LYS A N 1
ATOM 1434 C CA . LYS A 1 177 ? 2.895 -10.865 -8.631 1.00 89.56 177 LYS A CA 1
ATOM 1435 C C . LYS A 1 177 ? 2.645 -9.805 -9.708 1.00 89.56 177 LYS A C 1
ATOM 1437 O O . LYS A 1 177 ? 1.493 -9.475 -9.974 1.00 89.56 177 LYS A O 1
ATOM 1442 N N . PHE A 1 178 ? 3.699 -9.256 -10.313 1.00 89.94 178 PHE A N 1
ATOM 1443 C CA . PHE A 1 178 ? 3.600 -8.181 -11.293 1.00 89.94 178 PHE A CA 1
ATOM 1444 C C . PHE A 1 178 ? 3.998 -8.681 -12.688 1.00 89.94 178 PHE A C 1
ATOM 1446 O O . PHE A 1 178 ? 5.111 -9.178 -12.860 1.00 89.94 178 PHE A O 1
ATOM 1453 N N . PRO A 1 179 ? 3.156 -8.488 -13.721 1.00 89.75 179 PRO A N 1
ATOM 1454 C CA . PRO A 1 179 ? 3.486 -8.926 -15.080 1.00 89.75 179 PRO A CA 1
ATOM 1455 C C . PRO A 1 179 ? 4.713 -8.221 -15.668 1.00 89.75 179 PRO A C 1
ATOM 1457 O O . PRO A 1 179 ? 5.450 -8.795 -16.469 1.00 89.75 179 PRO A O 1
ATOM 1460 N N . LYS A 1 180 ? 4.934 -6.964 -15.271 1.00 91.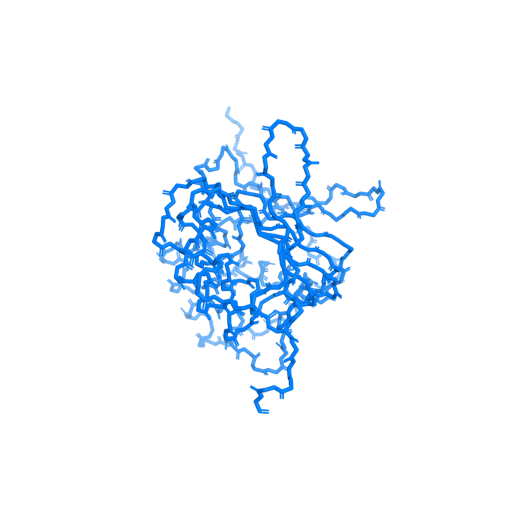12 180 LYS A N 1
ATOM 1461 C CA . LYS A 1 180 ? 6.103 -6.169 -15.641 1.00 91.12 180 LYS A CA 1
ATOM 1462 C C . LYS A 1 180 ? 6.483 -5.241 -14.501 1.00 91.12 180 LYS A C 1
ATOM 1464 O O . LYS A 1 180 ? 5.626 -4.557 -13.946 1.00 91.12 180 LYS A O 1
ATOM 1469 N N . ILE A 1 181 ? 7.779 -5.154 -14.224 1.00 87.81 181 ILE A N 1
ATOM 1470 C CA . ILE A 1 181 ? 8.334 -4.223 -13.242 1.00 87.81 181 ILE A CA 1
ATOM 1471 C C . ILE A 1 181 ? 9.381 -3.369 -13.929 1.00 87.81 181 ILE A C 1
ATOM 1473 O O . ILE A 1 181 ? 10.352 -3.899 -14.453 1.00 87.81 181 ILE A O 1
ATOM 1477 N N . SER A 1 182 ? 9.182 -2.058 -13.933 1.00 88.38 182 SER A N 1
ATOM 1478 C CA . SER A 1 182 ? 10.112 -1.076 -14.480 1.00 88.38 182 SER A CA 1
ATOM 1479 C C . SER A 1 182 ? 10.696 -0.259 -13.341 1.00 88.38 182 SER A C 1
ATOM 1481 O O . SER A 1 182 ? 9.968 0.280 -12.517 1.00 88.38 182 SER A O 1
ATOM 1483 N N . LEU A 1 183 ? 12.017 -0.174 -13.284 1.00 85.88 183 LEU A N 1
ATOM 1484 C CA . LEU A 1 183 ? 12.727 0.497 -12.205 1.00 85.88 183 LEU A CA 1
ATOM 1485 C C . LEU A 1 183 ? 13.502 1.675 -12.780 1.00 85.88 183 LEU A C 1
ATOM 1487 O O . LEU A 1 183 ? 14.290 1.492 -13.700 1.00 85.88 183 LEU A O 1
ATOM 1491 N N . LYS A 1 184 ? 13.306 2.867 -12.227 1.00 83.81 184 LYS A N 1
ATOM 1492 C CA . LYS A 1 184 ? 14.097 4.053 -12.543 1.00 83.81 184 LYS A CA 1
ATOM 1493 C C . LYS A 1 184 ? 14.969 4.383 -11.342 1.00 83.81 184 LYS A C 1
ATOM 1495 O O . LYS A 1 184 ? 14.464 4.629 -10.253 1.00 83.81 184 LYS A O 1
ATOM 1500 N N . PHE A 1 185 ? 16.277 4.366 -11.560 1.00 76.56 185 PHE A N 1
ATOM 1501 C CA . PHE A 1 185 ? 17.282 4.630 -10.537 1.00 76.56 185 PHE A CA 1
ATOM 1502 C C . PHE A 1 185 ? 18.549 5.239 -11.160 1.00 76.56 185 PHE A C 1
ATOM 1504 O O . PHE A 1 185 ? 18.725 5.173 -12.382 1.00 76.56 185 PHE A O 1
ATOM 1511 N N . PRO A 1 186 ? 19.441 5.834 -10.349 1.00 70.94 186 PRO A N 1
ATOM 1512 C CA . PRO A 1 186 ? 20.712 6.374 -10.826 1.00 70.94 186 PRO A CA 1
ATOM 1513 C C . PRO A 1 186 ? 21.621 5.274 -11.370 1.00 70.94 186 PRO A C 1
ATOM 1515 O O . PRO A 1 186 ? 21.725 4.198 -10.783 1.00 70.94 186 PRO A O 1
ATOM 1518 N N . ALA A 1 187 ? 22.336 5.570 -12.456 1.00 65.50 187 ALA A N 1
ATOM 1519 C CA . ALA A 1 187 ? 23.152 4.605 -13.193 1.00 65.50 187 ALA A CA 1
ATOM 1520 C C . ALA A 1 187 ? 24.189 3.843 -12.340 1.00 65.50 187 ALA A C 1
ATOM 1522 O O . ALA A 1 187 ? 24.512 2.704 -12.666 1.00 65.50 187 ALA A O 1
ATOM 1523 N N . ILE A 1 188 ? 24.685 4.423 -11.241 1.00 63.12 188 ILE A N 1
ATOM 1524 C CA . ILE A 1 188 ? 25.733 3.801 -10.417 1.00 63.12 188 ILE A CA 1
ATOM 1525 C C . ILE A 1 188 ? 25.249 2.541 -9.674 1.00 63.12 188 ILE A C 1
ATOM 1527 O O . ILE A 1 188 ? 26.009 1.590 -9.516 1.00 63.12 188 ILE A O 1
ATOM 1531 N N . ASN A 1 189 ? 23.956 2.463 -9.341 1.00 65.75 189 ASN A N 1
ATOM 1532 C CA . ASN A 1 189 ? 23.369 1.311 -8.642 1.00 65.75 189 ASN A CA 1
ATOM 1533 C C . ASN A 1 189 ? 23.000 0.157 -9.594 1.00 65.75 189 ASN A C 1
ATOM 1535 O O . ASN A 1 189 ? 22.706 -0.954 -9.155 1.00 65.75 189 ASN A O 1
ATOM 1539 N N . LEU A 1 190 ? 23.042 0.403 -10.908 1.00 62.31 190 LEU A N 1
ATOM 1540 C CA . LEU A 1 190 ? 22.717 -0.568 -11.955 1.00 62.31 190 LEU A CA 1
ATOM 1541 C C . LEU A 1 190 ? 23.721 -1.715 -12.038 1.00 62.31 190 LEU A C 1
ATOM 1543 O O . LEU A 1 190 ? 23.356 -2.850 -12.328 1.00 62.31 190 LEU A O 1
ATOM 1547 N N . TYR A 1 191 ? 25.000 -1.422 -11.823 1.00 63.78 191 TYR A N 1
ATOM 1548 C CA . TYR A 1 191 ? 26.048 -2.414 -12.029 1.00 63.78 191 TYR A CA 1
ATOM 1549 C C . TYR A 1 191 ? 25.940 -3.548 -11.003 1.00 63.78 191 TYR A C 1
ATOM 1551 O O . TYR A 1 191 ? 25.935 -4.725 -11.361 1.00 63.78 191 TYR A O 1
ATOM 1559 N N . ASN A 1 192 ? 25.711 -3.187 -9.738 1.00 64.38 192 ASN A N 1
ATOM 1560 C CA . ASN A 1 192 ? 25.465 -4.139 -8.654 1.00 64.38 192 ASN A CA 1
ATOM 1561 C C . ASN A 1 192 ? 24.205 -4.990 -8.901 1.00 64.38 192 ASN A C 1
ATOM 1563 O O . ASN A 1 192 ? 24.133 -6.134 -8.457 1.00 64.38 192 ASN A O 1
ATOM 1567 N N . LEU A 1 193 ? 23.234 -4.440 -9.636 1.00 63.69 193 LEU A N 1
ATOM 1568 C CA . LEU A 1 193 ? 21.973 -5.084 -9.994 1.00 63.69 193 LEU A CA 1
ATOM 1569 C C . LEU A 1 193 ? 22.155 -6.181 -11.046 1.00 63.69 193 LEU A C 1
ATOM 1571 O O . LEU A 1 193 ? 21.659 -7.292 -10.883 1.00 63.69 193 LEU A O 1
ATOM 1575 N N . ILE A 1 194 ? 22.898 -5.872 -12.108 1.00 64.38 194 ILE A N 1
ATOM 1576 C CA . ILE A 1 194 ? 23.133 -6.787 -13.232 1.00 64.38 194 ILE A CA 1
ATOM 1577 C C . ILE A 1 194 ? 24.014 -7.970 -12.808 1.00 64.38 194 ILE A C 1
ATOM 1579 O O . ILE A 1 194 ? 23.799 -9.088 -13.264 1.00 64.38 194 ILE A O 1
ATOM 1583 N N . VAL A 1 195 ? 24.976 -7.752 -11.906 1.00 62.00 195 VAL A N 1
ATOM 1584 C CA . VAL A 1 195 ? 25.866 -8.823 -11.425 1.00 62.00 195 VAL A CA 1
ATOM 1585 C C . VAL A 1 195 ? 25.121 -9.852 -10.565 1.00 62.00 195 VAL A C 1
ATOM 1587 O O . VAL A 1 195 ? 25.460 -11.032 -10.599 1.00 62.00 195 VAL A O 1
ATOM 1590 N N . LYS A 1 196 ? 24.101 -9.433 -9.802 1.00 60.22 196 LYS A N 1
ATOM 1591 C CA . LYS A 1 196 ? 23.392 -10.314 -8.859 1.00 60.22 196 LYS A CA 1
ATOM 1592 C C . LYS A 1 196 ? 22.303 -11.174 -9.506 1.00 60.22 196 LYS A C 1
ATOM 1594 O O . LYS A 1 196 ? 21.898 -12.160 -8.895 1.00 60.22 196 LYS A O 1
ATOM 1599 N N . VAL A 1 197 ? 21.801 -10.824 -10.695 1.00 57.88 197 VAL A N 1
ATOM 1600 C CA . VAL A 1 197 ? 20.614 -11.488 -11.253 1.00 57.88 197 VAL A CA 1
ATOM 1601 C C . VAL A 1 197 ? 20.674 -11.596 -12.780 1.00 57.88 197 VAL A C 1
ATOM 1603 O O . VAL A 1 197 ? 20.892 -10.610 -13.482 1.00 57.88 197 VAL A O 1
ATOM 1606 N N . SER A 1 198 ? 20.450 -12.798 -13.317 1.00 50.72 198 SER A N 1
ATOM 1607 C CA . SER A 1 198 ? 20.433 -13.065 -14.762 1.00 50.72 198 SER A CA 1
ATOM 1608 C C . SER A 1 198 ? 19.156 -12.510 -15.417 1.00 50.72 198 SER A C 1
ATOM 1610 O O . SER A 1 198 ? 18.179 -13.233 -15.601 1.00 50.72 198 SER A O 1
ATOM 1612 N N . PHE A 1 199 ? 19.142 -11.217 -15.756 1.00 54.38 199 PHE A N 1
ATOM 1613 C CA . PHE A 1 199 ? 18.000 -10.542 -16.389 1.00 54.38 199 PHE A CA 1
ATOM 1614 C C . PHE A 1 199 ? 18.213 -10.206 -17.870 1.00 54.38 199 PHE A C 1
ATOM 1616 O O . PHE A 1 199 ? 19.326 -9.935 -18.318 1.00 54.38 199 PHE A O 1
ATOM 1623 N N . TRP A 1 200 ? 17.101 -10.108 -18.608 1.00 48.28 200 TRP A N 1
ATOM 1624 C CA . TRP A 1 200 ? 17.039 -9.391 -19.882 1.00 48.28 200 TRP A CA 1
ATOM 1625 C C . TRP A 1 200 ? 16.866 -7.893 -19.601 1.00 48.28 200 TRP A C 1
ATOM 1627 O O . TRP A 1 200 ? 15.824 -7.449 -19.115 1.00 48.28 200 TRP A O 1
ATOM 1637 N N . VAL A 1 201 ? 17.899 -7.103 -19.884 1.00 49.19 201 VAL A N 1
ATOM 1638 C CA . VAL A 1 201 ? 17.878 -5.642 -19.731 1.00 49.19 201 VAL A CA 1
ATOM 1639 C C . VAL A 1 201 ? 17.487 -5.021 -21.068 1.00 49.19 201 VAL A C 1
ATOM 1641 O O . VAL A 1 201 ? 18.191 -5.224 -22.055 1.00 49.19 201 VAL A O 1
ATOM 1644 N N . ILE A 1 202 ? 16.396 -4.246 -21.118 1.00 48.88 202 ILE A N 1
ATOM 1645 C CA . ILE A 1 202 ? 16.107 -3.408 -22.289 1.00 48.88 202 ILE A CA 1
ATOM 1646 C C . ILE A 1 202 ? 16.492 -1.963 -21.970 1.00 48.88 202 ILE A C 1
ATOM 1648 O O . ILE A 1 202 ? 15.929 -1.307 -21.093 1.00 48.88 202 ILE A O 1
ATOM 1652 N N . MET A 1 203 ? 17.497 -1.467 -22.685 1.00 41.69 203 MET A N 1
ATOM 1653 C CA . MET A 1 203 ? 17.978 -0.095 -22.562 1.00 41.69 203 MET A CA 1
ATOM 1654 C C . MET A 1 203 ? 17.152 0.827 -23.460 1.00 41.69 203 MET A C 1
ATOM 1656 O O . MET A 1 203 ? 16.979 0.536 -24.642 1.00 41.69 203 MET A O 1
ATOM 1660 N N . TYR A 1 204 ? 16.686 1.959 -22.928 1.00 44.22 204 TYR A N 1
ATOM 1661 C CA . TYR A 1 204 ? 16.065 3.012 -23.733 1.00 44.22 204 TYR A CA 1
ATOM 1662 C C . TYR A 1 204 ? 16.639 4.375 -23.364 1.00 44.22 204 TYR A C 1
ATOM 1664 O O . TYR A 1 204 ? 16.832 4.691 -22.193 1.00 44.22 204 TYR A O 1
ATOM 1672 N N . ASN A 1 205 ? 16.879 5.204 -24.377 1.00 34.59 205 ASN A N 1
ATOM 1673 C CA . ASN A 1 205 ? 17.347 6.569 -24.185 1.00 34.59 205 ASN A CA 1
ATOM 1674 C C . ASN A 1 205 ? 16.148 7.529 -24.218 1.00 34.59 205 ASN A C 1
ATOM 1676 O O . ASN A 1 205 ? 15.362 7.499 -25.166 1.00 34.59 205 ASN A O 1
ATOM 1680 N N . TRP A 1 206 ? 15.981 8.356 -23.184 1.00 39.56 206 TRP A N 1
ATOM 1681 C CA . TRP A 1 206 ? 14.912 9.361 -23.111 1.00 39.56 206 TRP A CA 1
ATOM 1682 C C . TRP A 1 206 ? 15.517 10.702 -22.677 1.00 39.56 206 TRP A C 1
ATOM 1684 O O . TRP A 1 206 ? 15.600 10.998 -21.483 1.00 39.56 206 TRP A O 1
ATOM 1694 N N . GLY A 1 207 ? 15.954 11.494 -23.663 1.00 61.22 207 GLY A N 1
ATOM 1695 C CA . GLY A 1 207 ? 16.709 12.739 -23.462 1.00 61.22 207 GLY A CA 1
ATOM 1696 C C . GLY A 1 207 ? 18.182 12.488 -23.117 1.00 61.22 207 GLY A C 1
ATOM 1697 O O . GLY A 1 207 ? 18.751 11.490 -23.551 1.00 61.22 207 GLY A O 1
ATOM 1698 N N . ASP A 1 208 ? 18.773 13.367 -22.302 1.00 39.09 208 ASP A N 1
ATOM 1699 C CA . ASP A 1 208 ? 20.195 13.318 -21.903 1.00 39.09 208 ASP A CA 1
ATOM 1700 C C . ASP A 1 208 ? 20.473 12.398 -20.698 1.00 39.09 208 ASP A C 1
ATOM 1702 O O . ASP A 1 208 ? 21.562 12.404 -20.125 1.00 39.09 208 ASP A O 1
ATOM 1706 N N . THR A 1 209 ? 19.485 11.615 -20.252 1.00 42.50 209 THR A N 1
ATOM 1707 C CA . THR A 1 209 ? 19.629 10.709 -19.105 1.00 42.50 209 THR A CA 1
ATOM 1708 C C . THR A 1 209 ? 19.392 9.268 -19.537 1.00 42.50 209 THR A C 1
ATOM 1710 O O . THR A 1 209 ? 18.286 8.911 -19.950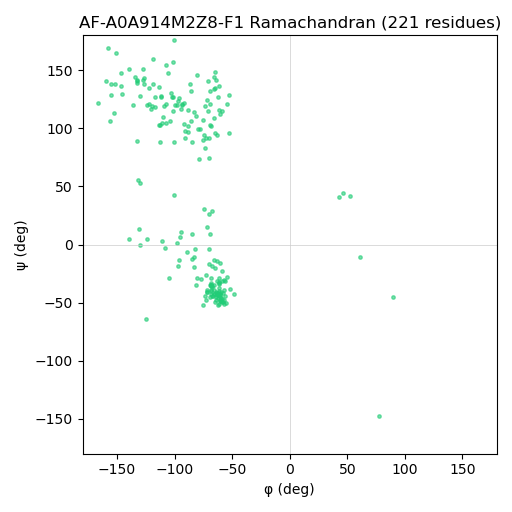 1.00 42.50 209 THR A O 1
ATOM 1713 N N . LEU A 1 210 ? 20.414 8.421 -19.374 1.00 41.22 210 LEU A N 1
ATOM 1714 C CA . LEU A 1 210 ? 20.282 6.968 -19.478 1.00 41.22 210 LEU A CA 1
ATOM 1715 C C . LEU A 1 210 ? 19.251 6.489 -18.449 1.00 41.22 210 LEU A C 1
ATOM 1717 O O . LEU A 1 210 ? 19.453 6.617 -17.241 1.00 41.22 210 LEU A O 1
ATOM 1721 N N . LYS A 1 211 ? 18.133 5.955 -18.940 1.00 46.56 211 LYS A N 1
ATOM 1722 C CA . LYS A 1 211 ? 17.099 5.322 -18.123 1.00 46.56 211 LYS A CA 1
ATOM 1723 C C . LYS A 1 211 ? 17.070 3.841 -18.459 1.00 46.56 211 LYS A C 1
ATOM 1725 O O . LYS A 1 211 ? 17.106 3.441 -19.618 1.00 46.56 211 LYS A O 1
ATOM 1730 N N . PHE A 1 212 ? 16.994 3.018 -17.431 1.00 43.22 212 PHE A N 1
ATOM 1731 C CA . PHE A 1 212 ? 16.959 1.574 -17.591 1.00 43.22 212 PHE A CA 1
ATOM 1732 C C . PHE A 1 212 ? 15.516 1.122 -17.418 1.00 43.22 212 PHE A C 1
ATOM 1734 O O . PHE A 1 212 ? 14.868 1.492 -16.447 1.00 43.22 212 PHE A O 1
ATOM 1741 N N . ILE A 1 213 ? 14.978 0.369 -18.377 1.00 42.25 213 ILE A N 1
ATOM 1742 C CA . ILE A 1 213 ? 13.692 -0.300 -18.202 1.00 42.25 213 ILE A CA 1
ATOM 1743 C C . ILE A 1 213 ? 14.005 -1.775 -18.050 1.00 42.25 213 ILE A C 1
ATOM 1745 O O . ILE A 1 213 ? 14.316 -2.485 -19.005 1.00 42.25 213 ILE A O 1
ATOM 1749 N N . PHE A 1 214 ? 13.908 -2.243 -16.817 1.00 44.12 214 PHE A N 1
ATOM 1750 C CA . PHE A 1 214 ? 13.908 -3.667 -16.559 1.00 44.12 214 PHE A CA 1
ATOM 1751 C C . PHE A 1 214 ? 12.597 -4.243 -17.083 1.00 44.12 214 PHE A C 1
ATOM 1753 O O . PHE A 1 214 ? 11.518 -3.683 -16.890 1.00 44.12 214 PHE A O 1
ATOM 1760 N N . LEU A 1 215 ? 12.703 -5.334 -17.826 1.00 40.50 215 LEU A N 1
ATOM 1761 C CA . LEU A 1 215 ? 11.588 -6.210 -18.121 1.00 40.50 215 LEU A CA 1
ATOM 1762 C C . LEU A 1 215 ? 11.910 -7.502 -17.391 1.00 40.50 215 LEU A C 1
ATOM 1764 O O . LEU A 1 215 ? 12.559 -8.394 -17.931 1.00 40.50 215 LEU A O 1
ATOM 1768 N N . LEU A 1 216 ? 11.487 -7.572 -16.129 1.00 40.56 216 LEU A N 1
ATOM 1769 C CA . LEU A 1 216 ? 11.437 -8.845 -15.428 1.00 40.56 216 LEU A CA 1
ATOM 1770 C C . LEU A 1 216 ? 10.395 -9.716 -16.132 1.00 40.56 216 LEU A C 1
ATOM 1772 O O . LEU A 1 216 ? 9.202 -9.600 -15.876 1.00 40.56 216 LEU A O 1
ATOM 1776 N N . LYS A 1 217 ? 10.848 -10.582 -17.037 1.00 37.16 217 LYS A N 1
ATOM 1777 C CA . LYS A 1 217 ? 10.114 -11.799 -17.364 1.00 37.16 217 LYS A CA 1
ATOM 1778 C C . LYS A 1 217 ? 10.646 -12.868 -16.420 1.00 37.16 217 LYS A C 1
ATOM 1780 O O . LYS A 1 217 ? 11.675 -13.474 -16.700 1.00 37.16 217 LYS A O 1
ATOM 1785 N N . ILE A 1 218 ? 9.995 -13.029 -15.269 1.00 37.28 218 ILE A N 1
ATOM 1786 C CA . ILE A 1 218 ? 10.264 -14.171 -14.392 1.00 37.28 218 ILE A CA 1
ATOM 1787 C C . ILE A 1 218 ? 9.740 -15.391 -15.145 1.00 37.28 218 ILE A C 1
ATOM 1789 O O . ILE A 1 218 ? 8.533 -15.590 -15.263 1.00 37.28 218 ILE A O 1
ATOM 1793 N N . ASP A 1 219 ? 10.644 -16.160 -15.747 1.00 32.25 219 ASP A N 1
ATOM 1794 C CA . ASP A 1 219 ? 10.294 -17.455 -16.317 1.00 32.25 219 ASP A CA 1
ATOM 1795 C C . ASP A 1 219 ? 10.111 -18.421 -15.140 1.00 32.25 219 ASP A C 1
ATOM 1797 O O . ASP A 1 219 ? 11.078 -18.959 -14.605 1.00 32.25 219 ASP A O 1
ATOM 1801 N N . CYS A 1 220 ? 8.871 -18.582 -14.668 1.00 32.06 220 CYS A N 1
ATOM 1802 C CA . CYS A 1 220 ? 8.512 -19.413 -13.509 1.00 32.06 220 CYS A CA 1
ATOM 1803 C C . CYS A 1 220 ? 8.705 -20.930 -13.741 1.00 32.06 220 CYS A C 1
ATOM 1805 O O . CYS A 1 220 ? 7.979 -21.734 -13.169 1.00 32.06 220 CYS A O 1
ATOM 1807 N N . ARG A 1 221 ? 9.648 -21.353 -14.591 1.00 29.55 221 ARG A N 1
ATOM 1808 C CA . ARG A 1 221 ? 9.955 -22.770 -14.862 1.00 29.55 221 ARG A CA 1
ATOM 1809 C C . ARG A 1 221 ? 11.104 -23.327 -14.015 1.00 29.55 221 ARG A C 1
ATOM 1811 O O . ARG A 1 221 ? 11.591 -24.414 -14.306 1.00 29.55 221 ARG A O 1
ATOM 1818 N N . LEU A 1 222 ? 11.546 -22.594 -12.994 1.00 33.56 222 LEU A N 1
ATOM 1819 C CA . LEU A 1 222 ? 12.594 -23.016 -12.058 1.00 33.56 222 LEU A CA 1
ATOM 1820 C C . LEU A 1 222 ? 12.153 -22.823 -10.596 1.00 33.56 222 LEU A C 1
ATOM 1822 O O . LEU A 1 222 ? 12.851 -22.179 -9.817 1.00 33.56 222 LEU A O 1
ATOM 1826 N N . VAL A 1 223 ? 10.985 -23.372 -10.247 1.00 35.28 223 VAL A N 1
ATOM 1827 C CA . VAL A 1 223 ? 10.644 -23.850 -8.893 1.00 35.28 223 VAL A CA 1
ATOM 1828 C C . VAL A 1 223 ? 9.949 -25.194 -9.045 1.00 35.28 223 VAL A C 1
ATOM 1830 O O . VAL A 1 223 ? 9.030 -25.265 -9.893 1.00 35.28 223 VAL A O 1
#

Nearest PDB structures (foldseek):
  3k96-assembly1_B  TM=5.721E-01  e=3.611E-01  Coxiella burnetii RSA 493
  6e90-assembly2_D-2  TM=4.622E-01  e=5.325E-01  Homo sapiens
  3i83-assembly1_A  TM=5.484E-01  e=3.263E+00  Methylococcus capsulatus
  1jxa-assembly2_C  TM=4.797E-01  e=2.213E+00  Escherichia coli
  2pla-assembly1_B  TM=5.162E-01  e=3.481E+00  Homo sapiens

Solvent-accessible surface area (backbone atoms only — not comparable to full-atom values): 13306 Å² total; per-residue (Å²): 135,79,84,78,78,60,82,55,81,75,63,74,68,84,87,58,89,76,85,72,82,78,50,70,74,59,48,52,54,49,49,54,38,37,77,65,52,54,42,44,50,47,60,77,59,88,68,95,58,78,63,55,67,60,66,56,82,77,93,77,51,88,56,63,52,59,52,69,43,57,39,86,49,70,69,52,47,52,53,51,42,57,52,49,55,53,49,29,72,36,76,41,73,52,49,73,35,66,56,41,40,65,26,52,67,43,54,44,62,69,50,66,69,54,85,86,58,89,62,26,31,34,27,33,28,40,38,41,45,38,46,83,92,51,34,69,49,48,50,54,28,49,73,66,34,42,42,45,72,47,33,43,35,39,38,45,58,83,76,62,74,79,52,52,60,56,52,45,57,46,44,73,75,54,37,83,70,37,67,23,44,31,49,41,59,52,70,81,62,48,58,68,49,58,76,76,43,100,69,63,76,48,81,50,80,66,80,99,46,83,42,53,38,43,49,53,74,78,73,82,84,82,120

pLDDT: mean 74.34, std 20.16, range [29.55, 98.25]

Mean predicted aligned error: 10.87 Å

Sequence (223 aa):
MLVGLHPYEFIEPESGIFEFTLVDQLKNKWQAAIDKSIPLFLHYFEPDREVICIAIVNGICNSILKLPNIPKNINEMIIIRCWLEKLFNCAFGYASFYKSIFNPEMINILFDNDKTIPLQIGLKRALLWTNNKIFENALKFSLNHLSISESLSIDLDATSEQYTDILFNTLINEGNKFPKISLKFPAINLYNLIVKVSFWVIMYNWGDTLKFIFLLKIDCRLV

InterPro domains:
  IPR059425 Domain of unknown function DUF8381 [PF28323] (11-156)

Secondary structure (DSSP, 8-state):
------GGGG---TT--------HHHHHHHHHHHHTT--SEEESS--SSS-------SS---------SS--SHHHHHHHHHHHHHHHT-EEEEEEEESEEE-HHHHHHHHTT-TTS---EEEEEEEEEE-TTTHHHHHHHHHHHEEEEEEEEEEE-S--THHHHHHHHHHHHHGGGSS-EEEE--GGGHHHHHHHS---EEEEEETTEEEEEE---------

Foldseek 3Di:
DPPDDQPCVPPDPPPDPPPDDQDPVLQVLVVVCLVVQPFQKDFPDDDPDQWDAFDQDPPDDRDTPNQGRGDNDVVSLVVVLVVLQVQLPEAGAEEEQPRMDGQPVSVCSSCVPPVPDQSAHHYQEYEYEDEPPCVLRSLVCCQRHYQYNHEYEYEYDEDDPVCLVVVVVSCVVRVVSGQFYFYWYAPVSVVVVVVVDPFDWDWDDDPPDTGTGGGPPPPVPPD

Radius of gyration: 19.52 Å; Cα contacts (8 Å, |Δi|>4): 309; chains: 1; bounding box: 53×59×46 Å

Organism: Meloidogyne incognita (NCBI:txid6306)